Protein AF-A0A4P8NP37-F1 (afdb_monomer)

pLDDT: mean 83.96, std 12.42, range [42.91, 97.94]

Secondary structure (DSSP, 8-state):
--HHHHHHHHH-TTEEEEEEE--EEEEEEEETTEEEEE-TT---EEEEE-S-GGG-SEEEEEEEETTEEEEEEEEEETTEE-TTS-HHHHHHHHHHHHTTS-TTEEEPP-EE-SSHHHHHHHHHHHHHHS-EEEEEEEETTS-TT---EEEESS-EEEEEEEE-TTS-EEEE-TT--B--S-B--TTPPSEEEEEEEETTEEEEEEE-TT-SS---HHHHHHHHH----GGGGTT-SSHHHHHHHHHHHHHHHHHH--TT-EEEEES-TTTTTGGGGTT-SEEEEE---HHHHHHHHHHH---TTEEEE---GGGS-GGG--

Mean predicted aligned error: 12.98 Å

Structure (mmCIF, N/CA/C/O backbone):
data_AF-A0A4P8NP37-F1
#
_entry.id   AF-A0A4P8NP37-F1
#
loop_
_atom_site.group_PDB
_atom_site.id
_atom_site.type_symbol
_atom_site.label_atom_id
_atom_site.label_alt_id
_atom_site.label_comp_id
_atom_site.label_asym_id
_atom_site.label_entity_id
_atom_site.label_seq_id
_atom_site.pdbx_PDB_ins_code
_atom_site.Cartn_x
_atom_site.Cartn_y
_atom_site.Cartn_z
_atom_site.occupancy
_atom_site.B_iso_or_equiv
_atom_site.auth_seq_id
_atom_site.auth_comp_id
_atom_site.auth_asym_id
_atom_site.auth_atom_id
_atom_site.pdbx_PDB_model_num
ATOM 1 N N . MET A 1 1 ? 2.148 -1.233 -9.937 1.00 49.03 1 MET A N 1
ATOM 2 C CA . MET A 1 1 ? 0.761 -0.695 -10.063 1.00 49.03 1 MET A CA 1
ATOM 3 C C . MET A 1 1 ? 0.345 -0.727 -11.539 1.00 49.03 1 MET A C 1
ATOM 5 O O . MET A 1 1 ? 1.183 -0.447 -12.378 1.00 49.03 1 MET A O 1
ATOM 9 N N . THR A 1 2 ? -0.879 -1.137 -11.900 1.00 46.28 2 THR A N 1
ATOM 10 C CA . THR A 1 2 ? -1.293 -1.305 -13.317 1.00 46.28 2 THR A CA 1
ATOM 11 C C . THR A 1 2 ? -1.890 -0.018 -13.909 1.00 46.28 2 THR A C 1
ATOM 13 O O . THR A 1 2 ? -2.482 0.770 -13.178 1.00 46.28 2 THR A O 1
ATOM 16 N N . MET A 1 3 ? -1.810 0.187 -15.233 1.00 42.91 3 MET A N 1
ATOM 17 C CA . MET A 1 3 ? -2.369 1.373 -15.924 1.00 42.91 3 MET A CA 1
ATOM 18 C C . MET A 1 3 ? -3.867 1.608 -15.649 1.00 42.91 3 MET A C 1
ATOM 20 O O . MET A 1 3 ? -4.294 2.749 -15.532 1.00 42.91 3 MET A O 1
ATOM 24 N N . LYS A 1 4 ? -4.655 0.541 -15.451 1.00 44.88 4 LYS A N 1
ATOM 25 C CA . LYS A 1 4 ? -6.076 0.630 -15.057 1.00 44.88 4 LYS A CA 1
ATOM 26 C C . LYS A 1 4 ? -6.269 1.221 -13.648 1.00 44.88 4 LYS A C 1
ATOM 28 O O . LYS A 1 4 ? -7.266 1.875 -13.382 1.00 44.88 4 LYS A O 1
ATOM 33 N N . LYS A 1 5 ? -5.304 1.012 -12.743 1.00 56.47 5 LYS A N 1
ATOM 34 C CA . LYS A 1 5 ? -5.281 1.646 -11.412 1.00 56.47 5 LYS A CA 1
ATOM 35 C C . LYS A 1 5 ? -4.826 3.109 -11.494 1.00 56.47 5 LYS A C 1
ATOM 37 O O . LYS A 1 5 ? -5.253 3.920 -10.686 1.00 56.47 5 LYS A O 1
ATOM 42 N N . LEU A 1 6 ? -3.997 3.451 -12.480 1.00 53.47 6 LEU A N 1
ATOM 43 C CA . LEU A 1 6 ? -3.538 4.821 -12.736 1.00 53.47 6 LEU A CA 1
ATOM 44 C C . LEU A 1 6 ? -4.612 5.692 -13.403 1.00 53.47 6 LEU A C 1
ATOM 46 O O . LEU A 1 6 ? -4.724 6.862 -13.058 1.00 53.47 6 LEU A O 1
ATOM 50 N N . SER A 1 7 ? -5.450 5.128 -14.280 1.00 52.62 7 SER A N 1
ATOM 51 C CA . SER A 1 7 ? -6.603 5.847 -14.843 1.00 52.62 7 SER A CA 1
ATOM 52 C C . SER A 1 7 ? -7.673 6.168 -13.790 1.00 52.62 7 SER A C 1
ATOM 54 O O . SER A 1 7 ? -8.362 7.177 -13.895 1.00 52.62 7 SER A O 1
ATOM 56 N N . MET A 1 8 ? -7.796 5.340 -12.742 1.00 55.22 8 MET A N 1
ATOM 57 C CA . MET A 1 8 ? -8.632 5.666 -11.575 1.00 55.22 8 MET A CA 1
ATOM 58 C C . MET A 1 8 ? -8.056 6.845 -10.777 1.00 55.22 8 MET A C 1
ATOM 60 O O . MET A 1 8 ? -8.812 7.709 -10.336 1.00 55.22 8 MET A O 1
ATOM 64 N N . LEU A 1 9 ? -6.724 6.923 -10.638 1.00 58.38 9 LEU A N 1
ATOM 65 C CA . LEU A 1 9 ? -6.062 8.062 -9.993 1.00 58.38 9 LEU A CA 1
ATOM 66 C C . LEU A 1 9 ? -6.239 9.367 -10.781 1.00 58.38 9 LEU A C 1
ATOM 68 O O . LEU A 1 9 ? -6.392 10.414 -10.163 1.00 58.38 9 LEU A O 1
ATOM 72 N N . SER A 1 10 ? -6.259 9.320 -12.118 1.00 49.44 10 SER A N 1
ATOM 73 C CA . SER A 1 10 ? -6.394 10.528 -12.945 1.00 49.44 10 SER A CA 1
ATOM 74 C C . SER A 1 10 ? -7.779 11.177 -12.889 1.00 49.44 10 SER A C 1
ATOM 76 O O . SER A 1 10 ? -7.885 12.365 -13.173 1.00 49.44 10 SER A O 1
ATOM 78 N N . SER A 1 11 ? -8.837 10.440 -12.522 1.00 52.34 11 SER A N 1
ATOM 79 C CA . SER A 1 11 ? -10.168 11.035 -12.334 1.00 52.34 11 SER A CA 1
ATOM 80 C C . SER A 1 11 ? -10.389 11.629 -10.941 1.00 52.34 11 SER A C 1
ATOM 82 O O . SER A 1 11 ? -11.250 12.493 -10.834 1.00 52.34 11 SER A O 1
ATOM 84 N N . GLY A 1 12 ? -9.648 11.181 -9.910 1.00 56.03 12 GLY A N 1
ATOM 85 C CA . GLY A 1 12 ? -9.558 11.729 -8.537 1.00 56.03 12 GLY A CA 1
ATOM 86 C C . GLY A 1 12 ? -10.841 11.817 -7.687 1.00 56.03 12 GLY A C 1
ATOM 87 O O . GLY A 1 12 ? -10.800 11.568 -6.488 1.00 56.03 12 GLY A O 1
ATOM 88 N N . LYS A 1 13 ? -11.997 12.116 -8.289 1.00 64.94 13 LYS A N 1
ATOM 89 C CA . LYS A 1 13 ? -13.213 12.609 -7.625 1.00 64.94 13 LYS A CA 1
ATOM 90 C C . LYS A 1 13 ? -13.779 11.678 -6.551 1.00 64.94 13 LYS A C 1
ATOM 92 O O . LYS A 1 13 ? -14.301 12.169 -5.555 1.00 64.94 13 LYS A O 1
ATOM 97 N N . ASN A 1 14 ? -13.623 10.364 -6.714 1.00 82.19 14 ASN A N 1
ATOM 98 C CA . ASN A 1 14 ? -14.153 9.371 -5.773 1.00 82.19 14 ASN A CA 1
ATOM 99 C C . ASN A 1 14 ? -13.077 8.676 -4.932 1.00 82.19 14 ASN A C 1
ATOM 101 O O . ASN A 1 14 ? -13.405 7.756 -4.189 1.00 82.19 14 ASN A O 1
ATOM 105 N N . LEU A 1 15 ? -11.809 9.083 -5.029 1.00 89.31 15 LEU A N 1
ATOM 106 C CA . LEU A 1 15 ? -10.737 8.472 -4.249 1.00 89.31 15 LEU A CA 1
ATOM 107 C C . LEU A 1 15 ? -10.372 9.325 -3.036 1.00 89.31 15 LEU A C 1
ATOM 109 O O . LEU A 1 15 ? -10.387 10.554 -3.075 1.00 89.31 15 LEU A O 1
ATOM 113 N N . VAL A 1 16 ? -9.994 8.645 -1.962 1.00 92.31 16 VAL A N 1
ATOM 114 C CA . VAL A 1 16 ? -9.259 9.234 -0.843 1.00 92.31 16 VAL A CA 1
ATOM 115 C C . VAL A 1 16 ? -7.882 8.613 -0.743 1.00 92.31 16 VAL A C 1
ATOM 117 O O . VAL A 1 16 ? -7.659 7.492 -1.204 1.00 92.31 16 VAL A O 1
ATOM 120 N N . VAL A 1 17 ? -6.968 9.344 -0.115 1.00 93.19 17 VAL A N 1
ATOM 121 C CA . VAL A 1 17 ? -5.610 8.898 0.168 1.00 93.19 17 VAL A CA 1
ATOM 122 C C . VAL A 1 17 ? -5.302 9.003 1.658 1.00 93.19 17 VAL A C 1
ATOM 124 O O . VAL A 1 17 ? -5.764 9.916 2.338 1.00 93.19 17 VAL A O 1
ATOM 127 N N . THR A 1 18 ? -4.514 8.061 2.163 1.00 94.06 18 THR A N 1
ATOM 128 C CA . THR A 1 18 ? -3.943 8.078 3.516 1.00 94.06 18 THR A CA 1
ATOM 129 C C . THR A 1 18 ? -2.514 7.525 3.468 1.00 94.06 18 THR A C 1
ATOM 131 O O . THR A 1 18 ? -2.204 6.738 2.558 1.00 94.06 18 THR A O 1
ATOM 134 N N . PRO A 1 19 ? -1.612 7.901 4.393 1.00 93.12 19 PRO A N 1
ATOM 135 C CA . PRO A 1 19 ? -0.284 7.307 4.441 1.00 93.12 19 PRO A CA 1
ATOM 136 C C . PRO A 1 19 ? -0.334 5.796 4.691 1.00 93.12 19 PRO A C 1
ATOM 138 O O . PRO A 1 19 ? -1.075 5.295 5.548 1.00 93.12 19 PRO A O 1
ATOM 141 N N . LYS A 1 20 ? 0.522 5.063 3.971 1.00 90.81 20 LYS A N 1
ATOM 142 C CA . LYS A 1 20 ? 0.886 3.699 4.344 1.00 90.81 20 LYS A CA 1
ATOM 143 C C . LYS A 1 20 ? 1.968 3.787 5.421 1.00 90.81 20 LYS A C 1
ATOM 145 O O . LYS A 1 20 ? 3.154 3.891 5.124 1.00 90.81 20 LYS A O 1
ATOM 150 N N . ILE A 1 21 ? 1.516 3.831 6.664 1.00 87.25 21 ILE A N 1
ATOM 151 C CA . ILE A 1 21 ? 2.370 3.702 7.844 1.00 87.25 21 ILE A CA 1
ATOM 152 C C . ILE A 1 21 ? 2.777 2.224 8.002 1.00 87.25 21 ILE A C 1
ATOM 154 O O . ILE A 1 21 ? 2.179 1.341 7.384 1.00 87.25 21 ILE A O 1
ATOM 158 N N . ASP A 1 22 ? 3.866 1.968 8.720 1.00 80.06 22 ASP A N 1
ATOM 159 C CA . ASP A 1 22 ? 4.425 0.622 8.902 1.00 80.06 22 ASP A CA 1
ATOM 160 C C . ASP A 1 22 ? 3.999 0.055 10.262 1.00 80.06 22 ASP A C 1
ATOM 162 O O . ASP A 1 22 ? 4.797 -0.045 11.192 1.00 80.06 22 ASP A O 1
ATOM 166 N N . GLY A 1 23 ? 2.697 -0.214 10.410 1.00 86.50 23 GLY A N 1
ATOM 167 C CA . GLY A 1 23 ? 2.117 -0.717 11.652 1.00 86.50 23 GLY A CA 1
ATOM 168 C C . GLY A 1 23 ? 1.646 -2.159 11.590 1.00 86.50 23 GLY A C 1
ATOM 169 O O . GLY A 1 23 ? 1.595 -2.801 10.539 1.00 86.50 23 GLY A O 1
ATOM 170 N N . VAL A 1 24 ? 1.262 -2.677 12.757 1.00 88.94 24 VAL A N 1
ATOM 171 C CA . VAL A 1 24 ? 0.666 -4.011 12.868 1.00 88.94 24 VAL A CA 1
ATOM 172 C C . VAL A 1 24 ? -0.848 -3.879 12.795 1.00 88.94 24 VAL A C 1
ATOM 174 O O . VAL A 1 24 ? -1.447 -3.161 13.594 1.00 88.94 24 VAL A O 1
ATOM 177 N N . ILE A 1 25 ? -1.479 -4.603 11.870 1.00 90.50 25 ILE A N 1
ATOM 178 C CA . ILE A 1 25 ? -2.943 -4.643 11.776 1.00 90.50 25 ILE A CA 1
ATOM 179 C C . ILE A 1 25 ? -3.527 -5.282 13.039 1.00 90.50 25 ILE A C 1
ATOM 181 O O . ILE A 1 25 ? -3.115 -6.373 13.456 1.00 90.50 25 ILE A O 1
ATOM 185 N N . LYS A 1 26 ? -4.494 -4.589 13.639 1.00 94.88 26 LYS A N 1
ATOM 186 C CA . LYS A 1 26 ? -5.239 -5.012 14.821 1.00 94.88 26 LYS A CA 1
ATOM 187 C C . LYS A 1 26 ? -6.721 -4.707 14.640 1.00 94.88 26 LYS A C 1
ATOM 189 O O . LYS A 1 26 ? -7.083 -3.643 14.151 1.00 94.88 26 LYS A O 1
ATOM 194 N N . PHE A 1 27 ? -7.575 -5.607 15.104 1.00 96.31 27 PHE A N 1
ATOM 195 C CA . PHE A 1 27 ? -9.003 -5.339 15.234 1.00 96.31 27 PHE A CA 1
ATOM 196 C C . PHE A 1 27 ? -9.314 -4.965 16.673 1.00 96.31 27 PHE A C 1
ATOM 198 O O . PHE A 1 27 ? -8.861 -5.651 17.593 1.00 96.31 27 PHE A O 1
ATOM 205 N N . LEU A 1 28 ? -10.090 -3.899 16.854 1.00 97.50 28 LEU A N 1
ATOM 206 C CA . LEU A 1 28 ? -10.622 -3.517 18.154 1.00 97.50 28 LEU A CA 1
ATOM 207 C C . LEU A 1 28 ? -12.087 -3.931 18.251 1.00 97.50 28 LEU A C 1
ATOM 209 O O . LEU A 1 28 ? -12.882 -3.629 17.363 1.00 97.50 28 LEU A O 1
ATOM 213 N N . PHE A 1 29 ? -12.433 -4.598 19.343 1.00 96.75 29 PHE A N 1
ATOM 214 C CA . PHE A 1 29 ? -13.793 -4.994 19.680 1.00 96.75 29 PHE A CA 1
ATOM 215 C C . PHE A 1 29 ? -14.252 -4.147 20.853 1.00 96.75 29 PHE A C 1
ATOM 217 O O . PHE A 1 29 ? -13.597 -4.144 21.893 1.00 96.75 29 PHE A O 1
ATOM 224 N N . VAL A 1 30 ? -15.372 -3.454 20.690 1.00 96.00 30 VAL A N 1
ATOM 225 C CA . VAL A 1 30 ? -16.068 -2.777 21.782 1.00 96.00 30 VAL A CA 1
ATOM 226 C C . VAL A 1 30 ? -17.285 -3.623 22.127 1.00 96.00 30 VAL A C 1
ATOM 228 O O . VAL A 1 30 ? -18.168 -3.796 21.289 1.00 96.00 30 VAL A O 1
ATOM 231 N N . LEU A 1 31 ? -17.292 -4.195 23.329 1.00 93.12 31 LEU A N 1
ATOM 232 C CA . LEU A 1 31 ? -18.338 -5.079 23.842 1.00 93.12 31 LEU A CA 1
ATOM 233 C C . LEU A 1 31 ? -18.787 -4.541 25.199 1.00 93.12 31 LEU A C 1
ATOM 235 O O . LEU A 1 31 ? -18.038 -4.642 26.166 1.00 93.12 31 LEU A O 1
ATOM 239 N N . ASP A 1 32 ? -19.969 -3.929 25.254 1.00 85.62 32 ASP A N 1
ATOM 240 C CA . ASP A 1 32 ? -20.588 -3.423 26.489 1.00 85.62 32 ASP A CA 1
ATOM 241 C C . ASP A 1 32 ? -19.629 -2.602 27.376 1.00 85.62 32 ASP A C 1
ATOM 243 O O . ASP A 1 32 ? -19.475 -2.842 28.573 1.00 85.62 32 ASP A O 1
ATOM 247 N N . GLY A 1 33 ? -18.928 -1.644 26.764 1.00 88.56 33 GLY A N 1
ATOM 248 C CA . GLY A 1 33 ? -17.967 -0.778 27.456 1.00 88.56 33 GLY A CA 1
ATOM 249 C C . GLY A 1 33 ? -16.586 -1.405 27.695 1.00 88.56 33 GLY A C 1
ATOM 250 O O . GLY A 1 33 ? -15.730 -0.794 28.329 1.00 88.56 33 GLY A O 1
ATOM 251 N N . ILE A 1 34 ? -16.315 -2.605 27.182 1.00 94.75 34 ILE A N 1
ATOM 252 C CA . ILE A 1 34 ? -14.992 -3.238 27.226 1.00 94.75 34 ILE A CA 1
ATOM 253 C C . ILE A 1 34 ? -14.347 -3.157 25.846 1.00 94.75 34 ILE A C 1
ATOM 255 O O . ILE A 1 34 ? -14.941 -3.577 24.854 1.00 94.75 34 ILE A O 1
ATOM 259 N N . VAL A 1 35 ? -13.109 -2.661 25.786 1.00 96.75 35 VAL A N 1
ATOM 260 C CA . VAL A 1 35 ? -12.315 -2.605 24.555 1.00 96.75 35 VAL A CA 1
ATOM 261 C C . VAL A 1 35 ? -11.280 -3.726 24.559 1.00 96.75 35 VAL A C 1
ATOM 263 O O . VAL A 1 35 ? -10.411 -3.798 25.434 1.00 96.75 35 VAL A O 1
ATOM 266 N N . LEU A 1 36 ? -11.350 -4.593 23.553 1.00 96.81 36 LEU A N 1
ATOM 267 C CA . LEU A 1 36 ? -10.423 -5.698 23.321 1.00 96.81 36 LEU A CA 1
ATOM 268 C C . LEU A 1 36 ? -9.681 -5.492 21.998 1.00 96.81 36 LEU A C 1
ATOM 270 O O . LEU A 1 36 ? -10.212 -4.891 21.073 1.00 96.81 36 LEU A O 1
ATOM 274 N N . SER A 1 37 ? -8.470 -6.028 21.890 1.00 96.12 37 SER A N 1
ATOM 275 C CA . SER A 1 37 ? -7.641 -5.990 20.683 1.00 96.12 37 SER A CA 1
ATOM 276 C C . SER A 1 37 ? -7.229 -7.395 20.279 1.00 96.12 37 SER A C 1
ATOM 278 O O . SER A 1 37 ? -6.849 -8.203 21.128 1.00 96.12 37 SER A O 1
ATOM 280 N N . THR A 1 38 ? -7.256 -7.684 18.983 1.00 94.06 38 THR A N 1
ATOM 281 C CA . THR A 1 38 ? -6.727 -8.932 18.424 1.00 94.06 38 THR A CA 1
ATOM 282 C C . THR A 1 38 ? -6.005 -8.689 17.102 1.00 94.06 38 THR A C 1
ATOM 284 O O . THR A 1 38 ? -6.118 -7.623 16.502 1.00 94.06 38 THR A O 1
ATOM 287 N N . GLY A 1 39 ? -5.210 -9.658 16.653 1.00 87.75 39 GLY A N 1
ATOM 288 C CA . GLY A 1 39 ? -4.491 -9.603 15.379 1.00 87.75 39 GLY A CA 1
ATOM 289 C C . GLY A 1 39 ? -4.404 -10.976 14.719 1.00 87.75 39 GLY A C 1
ATOM 290 O O . GLY A 1 39 ? -5.211 -11.857 14.995 1.00 87.75 39 GLY A O 1
ATOM 291 N N . LEU A 1 40 ? -3.397 -11.174 13.866 1.00 75.38 40 LEU A N 1
ATOM 292 C CA . LEU A 1 40 ? -3.229 -12.410 13.085 1.00 75.38 40 LEU A CA 1
ATOM 293 C C . LEU A 1 40 ? -3.060 -13.678 13.936 1.00 75.38 40 LEU A C 1
ATOM 295 O O . LEU A 1 40 ? -3.547 -14.736 13.551 1.00 75.38 40 LEU A O 1
ATOM 299 N N . THR A 1 41 ? -2.421 -13.569 15.101 1.00 76.31 41 THR A N 1
ATOM 300 C CA . THR A 1 41 ? -2.226 -14.682 16.046 1.00 76.31 41 THR A CA 1
ATOM 301 C C . THR A 1 41 ? -3.505 -15.078 16.789 1.00 76.31 41 THR A C 1
ATOM 303 O O . THR A 1 41 ? -3.508 -16.076 17.496 1.00 76.31 41 THR A O 1
ATOM 306 N N . LYS A 1 42 ? -4.605 -14.326 16.613 1.00 78.00 42 LYS A N 1
ATOM 307 C CA . LYS A 1 42 ? -5.895 -14.489 17.308 1.00 78.00 42 LYS A CA 1
ATOM 308 C C . LYS A 1 42 ? -5.834 -14.343 18.832 1.00 78.00 42 LYS A C 1
ATOM 310 O O . LYS A 1 42 ? -6.835 -14.577 19.504 1.00 78.00 42 LYS A O 1
ATOM 315 N N . ASP A 1 43 ? -4.713 -13.878 19.377 1.00 86.75 43 ASP A N 1
ATOM 316 C CA . ASP A 1 43 ? -4.620 -13.521 20.791 1.00 86.75 43 ASP A CA 1
ATOM 317 C C . ASP A 1 43 ? -5.579 -12.364 21.077 1.00 86.75 43 ASP A C 1
ATOM 319 O O . ASP A 1 43 ? -5.581 -11.359 20.357 1.00 86.75 43 ASP A O 1
ATOM 323 N N . ILE A 1 44 ? -6.383 -12.491 22.128 1.00 91.81 44 ILE A N 1
ATOM 324 C CA . ILE A 1 44 ? -7.281 -11.430 22.583 1.00 91.81 44 ILE A CA 1
ATOM 325 C C . ILE A 1 44 ? -6.620 -10.735 23.767 1.00 91.81 44 ILE A C 1
ATOM 327 O O . ILE A 1 44 ? -6.281 -11.366 24.767 1.00 91.81 44 ILE A O 1
ATOM 331 N N . LYS A 1 45 ? -6.434 -9.420 23.657 1.00 93.75 45 LYS A N 1
ATOM 332 C CA . LYS A 1 45 ? -5.877 -8.578 24.716 1.00 93.75 45 LYS A CA 1
ATOM 333 C C . LYS A 1 45 ? -6.927 -7.592 25.194 1.00 93.75 45 LYS A C 1
ATOM 335 O O . LYS A 1 45 ? -7.489 -6.855 24.390 1.00 93.75 45 LYS A O 1
ATOM 340 N N . HIS A 1 46 ? -7.155 -7.547 26.501 1.00 95.88 46 HIS A N 1
ATOM 341 C CA . HIS A 1 46 ? -7.929 -6.475 27.113 1.00 95.88 46 HIS A CA 1
ATOM 342 C C . HIS A 1 46 ? -7.139 -5.165 27.047 1.00 95.88 46 HIS A C 1
ATOM 344 O O . HIS A 1 46 ? -5.977 -5.129 27.452 1.00 95.88 46 HIS A O 1
ATOM 350 N N . ILE A 1 47 ? -7.765 -4.105 26.534 1.00 96.38 47 ILE A N 1
ATOM 351 C CA . ILE A 1 47 ? -7.139 -2.790 26.374 1.00 96.38 47 ILE A CA 1
ATOM 352 C C . ILE A 1 47 ? -7.582 -1.854 27.490 1.00 96.38 47 ILE A C 1
ATOM 354 O O . ILE A 1 47 ? -6.747 -1.373 28.252 1.00 96.38 47 ILE A O 1
ATOM 358 N N . CYS A 1 48 ? -8.886 -1.621 27.620 1.00 94.81 48 CYS A N 1
ATOM 359 C CA . CYS A 1 48 ? -9.448 -0.735 28.634 1.00 94.81 48 CYS A CA 1
ATOM 360 C C . CYS A 1 48 ? -10.952 -0.976 28.813 1.00 94.81 48 CYS A C 1
ATOM 362 O O . CYS A 1 48 ? -11.585 -1.668 28.014 1.00 94.81 48 CYS A O 1
ATOM 364 N N . LYS A 1 49 ? -11.517 -0.346 29.845 1.00 93.94 49 LYS A N 1
ATOM 365 C CA . LYS A 1 49 ? -12.958 -0.119 29.973 1.00 93.94 49 LYS A CA 1
ATOM 366 C C . LYS A 1 49 ? -13.272 1.333 29.627 1.00 93.94 49 LYS A C 1
ATOM 368 O O . LYS A 1 49 ? -12.427 2.201 29.837 1.00 93.94 49 LYS A O 1
ATOM 373 N N . ILE A 1 50 ? -14.461 1.566 29.098 1.00 92.38 50 ILE A N 1
ATOM 374 C CA . ILE A 1 50 ? -15.020 2.881 28.803 1.00 92.38 50 ILE A CA 1
ATOM 375 C C . ILE A 1 50 ? -16.382 2.985 29.486 1.00 92.38 50 ILE A C 1
ATOM 377 O O . ILE A 1 50 ? -17.104 1.993 29.586 1.00 92.38 50 ILE A O 1
ATOM 381 N N . ASP A 1 51 ? -16.733 4.184 29.937 1.00 85.38 51 ASP A N 1
ATOM 382 C CA . ASP A 1 51 ? -18.021 4.426 30.599 1.00 85.38 51 ASP A CA 1
ATOM 383 C C . ASP A 1 51 ? -19.180 4.527 29.591 1.00 85.38 51 ASP A C 1
ATOM 385 O O . ASP A 1 51 ? -20.351 4.379 29.944 1.00 85.38 51 ASP A O 1
ATOM 389 N N . GLU A 1 52 ? -18.861 4.746 28.312 1.00 78.88 52 GLU A N 1
ATOM 390 C CA . GLU A 1 52 ? -19.845 4.903 27.249 1.00 78.88 52 GLU A CA 1
ATOM 391 C C . GLU A 1 52 ? -20.398 3.550 26.784 1.00 78.88 52 GLU A C 1
ATOM 393 O O . GLU A 1 52 ? -19.785 2.816 26.004 1.00 78.88 52 GLU A O 1
ATOM 398 N N . THR A 1 53 ? -21.608 3.239 27.237 1.00 71.44 53 THR A N 1
ATOM 399 C CA . THR A 1 53 ? -22.312 2.001 26.877 1.00 71.44 53 THR A CA 1
ATOM 400 C C . THR A 1 53 ? -23.090 2.118 25.563 1.00 71.44 53 THR A C 1
ATOM 402 O O . THR A 1 53 ? -23.388 1.096 24.942 1.00 71.44 53 THR A O 1
ATOM 405 N N . ASN A 1 54 ? -23.350 3.332 25.053 1.00 81.12 54 ASN A N 1
ATOM 406 C CA . ASN A 1 54 ? -24.150 3.517 23.833 1.00 81.12 54 ASN A CA 1
ATOM 407 C C . ASN A 1 54 ? -23.418 3.167 22.528 1.00 81.12 54 ASN A C 1
ATOM 409 O O . ASN A 1 54 ? -24.044 3.169 21.461 1.00 81.12 54 ASN A O 1
ATOM 413 N N . ILE A 1 55 ? -22.116 2.858 22.578 1.00 87.12 55 ILE A N 1
ATOM 414 C CA . ILE A 1 55 ? -21.368 2.380 21.403 1.00 87.12 55 ILE A CA 1
ATOM 415 C C . ILE A 1 55 ? -21.907 1.016 20.938 1.00 87.12 55 ILE A C 1
ATOM 417 O O . ILE A 1 55 ? -21.925 0.737 19.734 1.00 87.12 55 ILE A O 1
ATOM 421 N N . GLY A 1 56 ? -22.388 0.190 21.876 1.00 88.12 56 GLY A N 1
ATOM 422 C CA . GLY A 1 56 ? -22.833 -1.179 21.618 1.00 88.12 56 GLY A CA 1
ATOM 423 C C . GLY A 1 56 ? -21.731 -2.066 21.028 1.00 88.12 56 GLY A C 1
ATOM 424 O O . GLY A 1 56 ? -20.555 -1.699 20.995 1.00 88.12 56 GLY A O 1
ATOM 425 N N . ILE A 1 57 ? -22.123 -3.236 20.519 1.00 94.94 57 ILE A N 1
ATOM 426 C CA . ILE A 1 57 ? -21.203 -4.191 19.886 1.00 94.94 57 ILE A CA 1
ATOM 427 C C . ILE A 1 57 ? -20.621 -3.573 18.609 1.00 94.94 57 ILE A C 1
ATOM 429 O O . ILE A 1 57 ? -21.333 -3.397 17.620 1.00 94.94 57 ILE A O 1
ATOM 433 N N . THR A 1 58 ? -19.330 -3.246 18.618 1.00 97.19 58 THR A N 1
ATOM 434 C CA . THR A 1 58 ? -18.654 -2.564 17.504 1.00 97.19 58 THR A CA 1
ATOM 435 C C . THR A 1 58 ? -17.304 -3.214 17.194 1.00 97.19 58 THR A C 1
ATOM 437 O O . THR A 1 58 ? -16.560 -3.572 18.105 1.00 97.19 58 THR A O 1
ATOM 440 N N . ILE A 1 59 ? -16.976 -3.354 15.905 1.00 97.56 59 ILE A N 1
ATOM 441 C CA . ILE A 1 59 ? -15.686 -3.875 15.427 1.00 97.56 59 ILE A CA 1
ATOM 442 C C . ILE A 1 59 ? -15.015 -2.826 14.546 1.00 97.56 59 ILE A C 1
ATOM 444 O O . ILE A 1 59 ? -15.560 -2.428 13.512 1.00 97.56 59 ILE A O 1
ATOM 448 N N . LEU A 1 60 ? -13.811 -2.420 14.941 1.00 97.88 60 LEU A N 1
ATOM 449 C CA . LEU A 1 60 ? -12.985 -1.435 14.252 1.00 97.88 60 LEU A CA 1
ATOM 450 C C . LEU A 1 60 ? -11.752 -2.109 13.647 1.00 97.88 60 LEU A C 1
ATOM 452 O O . LEU A 1 60 ? -11.092 -2.919 14.300 1.00 97.88 60 LEU A O 1
ATOM 456 N N . ASP A 1 61 ? -11.421 -1.734 12.416 1.00 96.38 61 ASP A N 1
ATOM 457 C CA . ASP A 1 61 ? -10.164 -2.098 11.763 1.00 96.38 61 ASP A CA 1
ATOM 458 C C . ASP A 1 61 ? -9.127 -1.016 12.065 1.00 96.38 61 ASP A C 1
ATOM 460 O O . ASP A 1 61 ? -9.402 0.174 11.887 1.00 96.38 61 ASP A O 1
ATOM 464 N N . SER A 1 62 ? -7.950 -1.395 12.555 1.00 95.88 62 SER A N 1
ATOM 465 C CA . SER A 1 62 ? -6.941 -0.449 13.017 1.00 95.88 62 SER A CA 1
ATOM 466 C C . SER A 1 62 ? -5.515 -0.885 12.707 1.00 95.88 62 SER A C 1
ATOM 468 O O . SER A 1 62 ? -5.195 -2.058 12.513 1.00 95.88 62 SER A O 1
ATOM 470 N N . GLU A 1 63 ? -4.630 0.100 12.703 1.00 93.38 63 GLU A N 1
ATOM 471 C CA . GLU A 1 63 ? -3.191 -0.074 12.597 1.00 93.38 63 GLU A CA 1
ATOM 472 C C . GLU A 1 63 ? -2.545 0.387 13.903 1.00 93.38 63 GLU A C 1
ATOM 474 O O . GLU A 1 63 ? -2.724 1.532 14.315 1.00 93.38 63 GLU A O 1
ATOM 479 N N . TYR A 1 64 ? -1.828 -0.509 14.579 1.00 92.88 64 TYR A N 1
ATOM 480 C CA . TYR A 1 64 ? -1.201 -0.231 15.869 1.00 92.88 64 TYR A CA 1
ATOM 481 C C . TYR A 1 64 ? 0.274 0.137 15.699 1.00 92.88 64 TYR A C 1
ATOM 483 O O . TYR A 1 64 ? 1.058 -0.668 15.182 1.00 92.88 64 TYR A O 1
ATOM 491 N N . ILE A 1 65 ? 0.639 1.344 16.141 1.00 90.88 65 ILE A N 1
ATOM 492 C CA . ILE A 1 65 ? 1.989 1.925 16.055 1.00 90.88 65 ILE A CA 1
ATOM 493 C C . ILE A 1 65 ? 2.248 2.740 17.316 1.00 90.88 65 ILE A C 1
ATOM 495 O O . ILE A 1 65 ? 1.396 3.524 17.717 1.00 90.88 65 ILE A O 1
ATOM 499 N N . ASP A 1 66 ? 3.413 2.561 17.940 1.00 89.44 66 ASP A N 1
ATOM 500 C CA . ASP A 1 66 ? 3.873 3.384 19.069 1.00 89.44 66 ASP A CA 1
ATOM 501 C C . ASP A 1 66 ? 2.828 3.573 20.184 1.00 89.44 66 ASP A C 1
ATOM 503 O O . ASP A 1 66 ? 2.679 4.649 20.755 1.00 89.44 66 ASP A O 1
ATOM 507 N N . LYS A 1 67 ? 2.112 2.488 20.521 1.00 93.25 67 LYS A N 1
ATOM 508 C CA . LYS A 1 67 ? 1.034 2.445 21.534 1.00 93.25 67 LYS A CA 1
ATOM 509 C C . LYS A 1 67 ? -0.265 3.159 21.157 1.00 93.25 67 LYS A C 1
ATOM 511 O O . LYS A 1 67 ? -1.168 3.238 21.984 1.00 93.25 67 LYS A O 1
ATOM 516 N N . ILE A 1 68 ? -0.391 3.592 19.910 1.00 94.88 68 ILE A N 1
ATOM 517 C CA . ILE A 1 68 ? -1.572 4.254 19.367 1.00 94.88 68 ILE A CA 1
ATOM 518 C C . ILE A 1 68 ? -2.259 3.322 18.365 1.00 94.88 68 ILE A C 1
ATOM 520 O O . ILE A 1 68 ? -1.614 2.707 17.514 1.00 94.88 68 ILE A O 1
ATOM 524 N N . TYR A 1 69 ? -3.582 3.224 18.459 1.00 96.94 69 TYR A N 1
ATOM 525 C CA . TYR A 1 69 ? -4.430 2.553 17.480 1.00 96.94 69 TYR A CA 1
ATOM 526 C C . TYR A 1 69 ? -4.975 3.577 16.488 1.00 96.94 69 TYR A C 1
ATOM 528 O O . TYR A 1 69 ? -5.859 4.365 16.814 1.00 96.94 69 TYR A O 1
ATOM 536 N N . TYR A 1 70 ? -4.476 3.541 15.256 1.00 95.94 70 TYR A N 1
ATOM 537 C CA . TYR A 1 70 ? -4.996 4.339 14.152 1.00 95.94 70 TYR A CA 1
ATOM 538 C C . TYR A 1 70 ? -6.144 3.588 13.482 1.00 95.94 70 TYR A C 1
ATOM 540 O O . TYR A 1 70 ? -5.924 2.668 12.695 1.00 95.94 70 TYR A O 1
ATOM 548 N N . VAL A 1 71 ? -7.381 3.969 13.785 1.00 97.56 71 VAL A N 1
ATOM 549 C CA . VAL A 1 71 ? -8.582 3.307 13.274 1.00 97.56 71 VAL A CA 1
ATOM 550 C C . VAL A 1 71 ? -8.779 3.629 11.794 1.00 97.56 71 VAL A C 1
ATOM 552 O O . VAL A 1 71 ? -9.069 4.764 11.410 1.00 97.56 71 VAL A O 1
ATOM 555 N N . ILE A 1 72 ? -8.621 2.616 10.952 1.00 95.88 72 ILE A N 1
ATOM 556 C CA . ILE A 1 72 ? -8.684 2.681 9.493 1.00 95.88 72 ILE A CA 1
ATOM 557 C C . ILE A 1 72 ? -10.141 2.722 9.025 1.00 95.88 72 ILE A C 1
ATOM 559 O O . ILE A 1 72 ? -10.477 3.579 8.207 1.00 95.88 72 ILE A O 1
ATOM 563 N N . ASP A 1 73 ? -10.984 1.827 9.543 1.00 96.81 73 ASP A N 1
ATOM 564 C CA . ASP A 1 73 ? -12.371 1.610 9.105 1.00 96.81 73 ASP A CA 1
ATOM 565 C C . ASP A 1 73 ? -13.212 0.997 10.250 1.00 96.81 73 ASP A C 1
ATOM 567 O O . ASP A 1 73 ? -12.692 0.676 11.321 1.00 96.81 73 ASP A O 1
ATOM 571 N N . ILE A 1 74 ? -14.514 0.835 10.028 1.00 97.94 74 ILE A N 1
ATOM 572 C CA . ILE A 1 74 ? -15.468 0.194 10.941 1.00 97.94 74 ILE A CA 1
ATOM 573 C C . ILE A 1 74 ? -16.268 -0.871 10.182 1.00 97.94 74 ILE A C 1
ATOM 575 O O . ILE A 1 74 ? -16.737 -0.639 9.071 1.00 97.94 74 ILE A O 1
ATOM 579 N N . ILE A 1 75 ? -16.400 -2.059 10.774 1.00 97.19 75 ILE A N 1
ATOM 580 C CA . ILE A 1 75 ? -16.971 -3.245 10.112 1.00 97.19 75 ILE A CA 1
ATOM 581 C C . ILE A 1 75 ? -18.358 -3.567 10.671 1.00 97.19 75 ILE A C 1
ATOM 583 O O . ILE A 1 75 ? -19.285 -3.873 9.919 1.00 97.19 75 ILE A O 1
ATOM 587 N N . VAL A 1 76 ? -18.494 -3.489 11.994 1.00 97.62 76 VAL A N 1
ATOM 588 C CA . VAL A 1 76 ? -19.734 -3.751 12.733 1.00 97.62 76 VAL A CA 1
ATOM 589 C C . VAL A 1 76 ? -19.993 -2.569 13.647 1.00 97.62 76 VAL A C 1
ATOM 591 O O . VAL A 1 76 ? -19.055 -2.091 14.283 1.00 97.62 76 VAL A O 1
ATOM 594 N N . HIS A 1 77 ? -21.241 -2.118 13.736 1.00 97.19 77 HIS A N 1
ATOM 595 C CA . HIS A 1 77 ? -21.656 -1.086 14.680 1.00 97.19 77 HIS A CA 1
ATOM 596 C C . HIS A 1 77 ? -23.012 -1.443 15.287 1.00 97.19 77 HIS A C 1
ATOM 598 O O . HIS A 1 77 ? -23.933 -1.804 14.561 1.00 97.19 77 HIS A O 1
ATOM 604 N N . LYS A 1 78 ? -23.130 -1.355 16.617 1.00 95.12 78 LYS A N 1
ATOM 605 C CA . LYS A 1 78 ? -24.338 -1.731 17.376 1.00 95.12 78 LYS A CA 1
ATOM 606 C C . LYS A 1 78 ? -24.882 -3.125 17.027 1.00 95.12 78 LYS A C 1
ATOM 608 O O . LYS A 1 78 ? -26.086 -3.342 16.990 1.00 95.12 78 LYS A O 1
ATOM 613 N N . GLY A 1 79 ? -23.981 -4.075 16.783 1.00 95.38 79 GLY A N 1
ATOM 614 C CA . GLY A 1 79 ? -24.315 -5.458 16.437 1.00 95.38 79 GLY A CA 1
ATOM 615 C C . GLY A 1 79 ? -24.681 -5.688 14.969 1.00 95.38 79 GLY A C 1
ATOM 616 O O . GLY A 1 79 ? -24.813 -6.841 14.567 1.00 95.38 79 GLY A O 1
ATOM 617 N N . GLU A 1 80 ? -24.783 -4.640 14.149 1.00 96.81 80 GLU A N 1
ATOM 618 C CA . GLU A 1 80 ? -25.094 -4.762 12.725 1.00 96.81 80 GLU A CA 1
ATOM 619 C C . GLU A 1 80 ? -23.830 -4.718 11.865 1.00 96.81 80 GLU A C 1
ATOM 621 O O . GLU A 1 80 ? -22.926 -3.902 12.076 1.00 96.81 80 GLU A O 1
ATOM 626 N N . TYR A 1 81 ? -23.767 -5.595 10.860 1.00 97.38 81 TYR A N 1
ATOM 627 C CA . TYR A 1 81 ? -22.727 -5.539 9.839 1.00 97.38 81 TYR A CA 1
ATOM 628 C C . TYR A 1 81 ? -22.969 -4.343 8.915 1.00 97.38 81 TYR A C 1
ATOM 630 O O . TYR A 1 81 ? -23.972 -4.290 8.208 1.00 97.38 81 TYR A O 1
ATOM 638 N N . ILE A 1 82 ? -22.020 -3.407 8.890 1.00 97.62 82 ILE A N 1
ATOM 639 C CA . ILE A 1 82 ? -22.091 -2.186 8.071 1.00 97.62 82 ILE A CA 1
ATOM 640 C C . ILE A 1 82 ? -21.031 -2.151 6.967 1.00 97.62 82 ILE A C 1
ATOM 642 O O . ILE A 1 82 ? -20.879 -1.144 6.275 1.00 97.62 82 ILE A O 1
ATOM 646 N N . GLY A 1 83 ? -20.294 -3.248 6.774 1.00 93.44 83 GLY A N 1
ATOM 647 C CA . GLY A 1 83 ? -19.221 -3.331 5.786 1.00 93.44 83 GLY A CA 1
ATOM 648 C C . GLY A 1 83 ? -19.684 -3.128 4.339 1.00 93.44 83 GLY A C 1
ATOM 649 O O . GLY A 1 83 ? -18.884 -2.680 3.523 1.00 93.44 83 GLY A O 1
ATOM 650 N N . ASP A 1 84 ? -20.956 -3.364 4.019 1.00 95.44 84 ASP A N 1
ATOM 651 C CA . ASP A 1 84 ? -21.502 -3.132 2.672 1.00 95.44 84 ASP A CA 1
ATOM 652 C C . ASP A 1 84 ? -21.854 -1.662 2.386 1.00 95.44 84 ASP A C 1
ATOM 654 O O . ASP A 1 84 ? -22.049 -1.292 1.228 1.00 95.44 84 ASP A O 1
ATOM 658 N N . MET A 1 85 ? -21.908 -0.802 3.410 1.00 96.81 85 MET A N 1
ATOM 659 C CA . MET A 1 85 ? -22.170 0.631 3.230 1.00 96.81 85 MET A CA 1
ATOM 660 C C . MET A 1 85 ? -21.033 1.317 2.466 1.00 96.81 85 MET A C 1
ATOM 662 O O . MET A 1 85 ? -19.916 0.817 2.430 1.00 96.81 85 MET A O 1
ATOM 666 N N . ASP A 1 86 ? -21.272 2.509 1.919 1.00 95.44 86 ASP A N 1
ATOM 667 C CA . ASP A 1 86 ? -20.210 3.339 1.336 1.00 95.44 86 ASP A CA 1
ATOM 668 C C . ASP A 1 86 ? -19.131 3.680 2.374 1.00 95.44 86 ASP A C 1
ATOM 670 O O . ASP A 1 86 ? -19.443 3.988 3.528 1.00 95.44 86 ASP A O 1
ATOM 674 N N . PHE A 1 87 ? -17.863 3.685 1.956 1.00 95.00 87 PHE A N 1
ATOM 675 C CA . PHE A 1 87 ? -16.730 4.042 2.813 1.00 95.00 87 PHE A CA 1
ATOM 676 C C . PHE A 1 87 ? -16.942 5.388 3.514 1.00 95.00 87 PHE A C 1
ATOM 678 O O . PHE A 1 87 ? -16.716 5.490 4.713 1.00 95.00 87 PHE A O 1
ATOM 685 N N . GLU A 1 88 ? -17.456 6.403 2.819 1.00 94.06 88 GLU A N 1
ATOM 686 C CA . GLU A 1 88 ? -17.712 7.719 3.419 1.00 94.06 88 GLU A CA 1
ATOM 687 C C . GLU A 1 88 ? -18.699 7.663 4.601 1.00 94.06 88 GLU A C 1
ATOM 689 O O . GLU A 1 88 ? -18.462 8.285 5.641 1.00 94.06 88 GLU A O 1
ATOM 694 N N . LYS A 1 89 ? -19.756 6.846 4.493 1.00 96.81 89 LYS A N 1
ATOM 695 C CA . LYS A 1 89 ? -20.720 6.633 5.584 1.00 96.81 89 LYS A CA 1
ATOM 696 C C . LYS A 1 89 ? -20.070 5.900 6.752 1.00 96.81 89 LYS A C 1
ATOM 698 O O . LYS A 1 89 ? -20.230 6.321 7.897 1.00 96.81 89 LYS A O 1
ATOM 703 N N . ARG A 1 90 ? -19.286 4.853 6.471 1.00 97.44 90 ARG A N 1
ATOM 704 C CA . ARG A 1 90 ? -18.549 4.113 7.508 1.00 97.44 90 ARG A CA 1
ATOM 705 C C . ARG A 1 90 ? -17.559 5.011 8.242 1.00 97.44 90 ARG A C 1
ATOM 707 O O . ARG A 1 90 ? -17.525 4.989 9.464 1.00 97.44 90 ARG A O 1
ATOM 714 N N . ILE A 1 91 ? -16.819 5.867 7.537 1.00 96.56 91 ILE A N 1
ATOM 715 C CA . ILE A 1 91 ? -15.884 6.817 8.156 1.00 96.56 91 ILE A CA 1
ATOM 716 C C . ILE A 1 91 ? -16.597 7.831 9.056 1.00 96.56 91 ILE A C 1
ATOM 718 O O . ILE A 1 91 ? -16.075 8.153 10.124 1.00 96.56 91 ILE A O 1
ATOM 722 N N . SER A 1 92 ? -17.790 8.301 8.679 1.00 96.81 92 SER A N 1
ATOM 723 C CA . SER A 1 92 ? -18.596 9.166 9.549 1.00 96.81 92 SER A CA 1
ATOM 724 C C . SER A 1 92 ? -18.986 8.456 10.852 1.00 96.81 92 SER A C 1
ATOM 726 O O . SER A 1 92 ? -18.755 9.000 11.931 1.00 96.81 92 SER A O 1
ATOM 728 N N . ILE A 1 93 ? -19.474 7.212 10.769 1.00 97.69 93 ILE A N 1
ATOM 729 C CA . ILE A 1 93 ? -19.813 6.396 11.949 1.00 97.69 93 ILE A CA 1
ATOM 730 C C . ILE A 1 93 ? -18.562 6.126 12.794 1.00 97.69 93 ILE A C 1
ATOM 732 O O . ILE A 1 93 ? -18.573 6.343 14.003 1.00 97.69 93 ILE A O 1
ATOM 736 N N . ARG A 1 94 ? -17.463 5.709 12.156 1.00 97.44 94 ARG A N 1
ATOM 737 C CA . ARG A 1 94 ? -16.166 5.474 12.798 1.00 97.44 94 ARG A CA 1
ATOM 738 C C . ARG A 1 94 ? -15.727 6.691 13.600 1.00 97.44 94 ARG A C 1
ATOM 740 O O . ARG A 1 94 ? -15.334 6.522 14.744 1.00 97.44 94 ARG A O 1
ATOM 747 N N . ASN A 1 95 ? -15.797 7.892 13.024 1.00 97.06 95 ASN A N 1
ATOM 748 C CA . ASN A 1 95 ? -15.374 9.116 13.705 1.00 97.06 95 ASN A CA 1
ATOM 749 C C . ASN A 1 95 ? -16.183 9.356 14.986 1.00 97.06 95 ASN A C 1
ATOM 751 O O . ASN A 1 95 ? -15.582 9.616 16.025 1.00 97.06 95 ASN A O 1
ATOM 755 N N . ASN A 1 96 ? -17.509 9.188 14.920 1.00 95.50 96 ASN A N 1
ATOM 756 C CA . ASN A 1 96 ? -18.399 9.315 16.079 1.00 95.50 96 ASN A CA 1
ATOM 757 C C . ASN A 1 96 ? -18.098 8.265 17.158 1.00 95.50 96 ASN A C 1
ATOM 759 O O . ASN A 1 96 ? -18.147 8.564 18.345 1.00 95.50 96 ASN A O 1
ATOM 763 N N . VAL A 1 97 ? -17.767 7.033 16.760 1.00 95.62 97 VAL A N 1
ATOM 764 C CA . VAL A 1 97 ? -17.346 5.993 17.708 1.00 95.62 97 VAL A CA 1
ATOM 765 C C . VAL A 1 97 ? -16.005 6.360 18.337 1.00 95.62 97 VAL A C 1
ATOM 767 O O . VAL A 1 97 ? -15.879 6.345 19.554 1.00 95.62 97 VAL A O 1
ATOM 770 N N . THR A 1 98 ? -15.002 6.724 17.535 1.00 95.88 98 THR A N 1
ATOM 771 C CA . THR A 1 98 ? -13.657 7.030 18.043 1.00 95.88 98 THR A CA 1
ATOM 772 C C . THR A 1 98 ? -13.618 8.257 18.946 1.00 95.88 98 THR A C 1
ATOM 774 O O . THR A 1 98 ? -12.788 8.292 19.840 1.00 95.88 98 THR A O 1
AT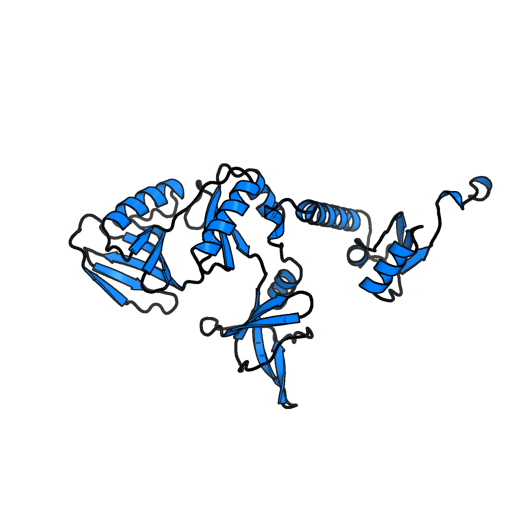OM 777 N N . SER A 1 99 ? -14.524 9.229 18.781 1.00 94.81 99 SER A N 1
ATOM 778 C CA . SER A 1 99 ? -14.623 10.374 19.701 1.00 94.81 99 SER A CA 1
ATOM 779 C C . SER A 1 99 ? -15.107 10.004 21.105 1.00 94.81 99 SER A C 1
ATOM 781 O O . SER A 1 99 ? -15.011 10.823 22.011 1.00 94.81 99 SER A O 1
ATOM 783 N N . LEU A 1 100 ? -15.651 8.797 21.278 1.00 94.19 100 LEU A N 1
ATOM 784 C CA . LEU A 1 100 ? -16.105 8.252 22.560 1.00 94.19 100 LEU A CA 1
ATOM 785 C C . LEU A 1 100 ? -15.084 7.268 23.160 1.00 94.19 100 LEU A C 1
ATOM 787 O O . LEU A 1 100 ? -15.324 6.690 24.218 1.00 94.19 100 LEU A O 1
ATOM 791 N N . LEU A 1 101 ? -13.964 7.034 22.469 1.00 95.06 101 LEU A N 1
ATOM 792 C CA . LEU A 1 101 ? -12.899 6.133 22.896 1.00 95.06 101 LEU A CA 1
ATOM 793 C C . LEU A 1 101 ? -11.713 6.925 23.469 1.00 95.06 101 LEU A C 1
ATOM 795 O O . LEU A 1 101 ? -11.587 8.118 23.200 1.00 95.06 101 LEU A O 1
ATOM 799 N N . PRO A 1 102 ? -10.827 6.278 24.250 1.00 95.50 102 PRO A N 1
ATOM 800 C CA . PRO A 1 102 ? -9.635 6.928 24.782 1.00 95.50 102 PRO A CA 1
ATOM 801 C C . PRO A 1 102 ? -8.737 7.532 23.699 1.00 95.50 102 PRO A C 1
ATOM 803 O O . PRO A 1 102 ? -8.605 6.972 22.613 1.00 95.50 102 PRO A O 1
ATOM 806 N N . ASP A 1 103 ? -8.003 8.587 24.055 1.00 96.00 103 ASP A N 1
ATOM 807 C CA . ASP A 1 103 ? -7.177 9.389 23.135 1.00 96.00 103 ASP A CA 1
ATOM 808 C C . ASP A 1 103 ? -6.056 8.623 22.410 1.00 96.00 103 ASP A C 1
ATOM 810 O O . ASP A 1 103 ? -5.479 9.124 21.449 1.00 96.00 103 ASP A O 1
ATOM 814 N N . PHE A 1 104 ? -5.721 7.406 22.847 1.00 96.06 104 PHE A N 1
ATOM 815 C CA . PHE A 1 104 ? -4.773 6.537 22.145 1.00 96.06 104 PHE A CA 1
ATOM 816 C C . PHE A 1 104 ? -5.440 5.670 21.057 1.00 96.06 104 PHE A C 1
ATOM 818 O O . PHE A 1 104 ? -4.755 4.892 20.393 1.00 96.06 104 PHE A O 1
ATOM 825 N N . ILE A 1 105 ? -6.757 5.788 20.854 1.00 97.44 105 ILE A N 1
ATOM 826 C CA . ILE A 1 105 ? -7.529 5.167 19.770 1.00 97.44 105 ILE A CA 1
ATOM 827 C C . ILE A 1 105 ? -8.069 6.284 18.878 1.00 97.44 105 ILE A C 1
ATOM 829 O O . ILE A 1 105 ? -9.122 6.861 19.132 1.00 97.44 105 ILE A O 1
ATOM 833 N N . ILE A 1 106 ? -7.342 6.590 17.808 1.00 96.25 106 ILE A N 1
ATOM 834 C CA . ILE A 1 106 ? -7.596 7.776 16.987 1.00 96.25 106 ILE A CA 1
ATOM 835 C C . ILE A 1 106 ? -8.020 7.410 15.567 1.00 96.25 106 ILE A C 1
ATOM 837 O O . ILE A 1 106 ? -7.495 6.459 14.985 1.00 96.25 106 ILE A O 1
ATOM 841 N N . PRO A 1 107 ? -8.940 8.167 14.948 1.00 96.75 107 PRO A N 1
ATOM 842 C CA . PRO A 1 107 ? -9.321 7.924 13.567 1.00 96.75 107 PRO A CA 1
ATOM 843 C C . PRO A 1 107 ? -8.158 8.248 12.623 1.00 96.75 107 PRO A C 1
ATOM 845 O O . PRO A 1 107 ? -7.595 9.347 12.642 1.00 96.75 107 PRO A O 1
ATOM 848 N N . LYS A 1 108 ? -7.829 7.311 11.729 1.00 94.50 108 LYS A N 1
ATOM 849 C CA . LYS A 1 108 ? -6.865 7.555 10.653 1.00 94.50 108 LYS A CA 1
ATOM 850 C C . LYS A 1 108 ? -7.439 8.581 9.674 1.00 94.50 108 LYS A C 1
ATOM 852 O O . LYS A 1 108 ? -8.597 8.470 9.250 1.00 94.50 108 LYS A O 1
ATOM 857 N N . GLN A 1 109 ? -6.634 9.582 9.332 1.00 93.19 109 GLN A N 1
ATOM 858 C CA . GLN A 1 109 ? -7.047 10.680 8.461 1.00 93.19 109 GLN A CA 1
ATOM 859 C C . GLN A 1 109 ? -6.990 10.279 6.986 1.00 93.19 109 GLN A C 1
ATOM 861 O O . GLN A 1 109 ? -6.071 9.581 6.548 1.00 93.19 109 GLN A O 1
ATOM 866 N N . TYR A 1 110 ? -7.979 10.752 6.231 1.00 94.56 110 TYR A N 1
ATOM 867 C CA . TYR A 1 110 ? -8.106 10.539 4.794 1.00 94.56 110 TYR A CA 1
ATOM 868 C C . TYR A 1 110 ? -8.258 11.882 4.095 1.00 94.56 110 TYR A C 1
ATOM 870 O O . TYR A 1 110 ? -9.125 12.680 4.447 1.00 94.56 110 TYR A O 1
ATOM 878 N N . ASN A 1 111 ? -7.443 12.118 3.075 1.00 93.12 111 ASN A N 1
ATOM 879 C CA . ASN A 1 111 ? -7.465 13.352 2.307 1.00 93.12 111 ASN A CA 1
ATOM 880 C C . ASN A 1 111 ? -8.022 13.093 0.905 1.00 93.12 111 ASN A C 1
ATOM 882 O O . ASN A 1 111 ? -7.761 12.061 0.286 1.00 93.12 111 ASN A O 1
ATOM 886 N N . SER A 1 112 ? -8.805 14.043 0.397 1.00 90.25 112 SER A N 1
ATOM 887 C CA . SER A 1 112 ? -9.157 14.082 -1.025 1.00 90.25 112 SER A CA 1
ATOM 888 C C . SER A 1 112 ? -8.035 14.774 -1.803 1.00 90.25 112 SER A C 1
ATOM 890 O O . SER A 1 112 ? -7.296 15.583 -1.243 1.00 90.25 112 SER A O 1
ATOM 892 N N . PHE A 1 113 ? -7.913 14.473 -3.092 1.00 87.06 113 PHE A N 1
ATOM 893 C CA . PHE A 1 113 ? -6.939 15.101 -3.983 1.00 87.06 113 PHE A CA 1
ATOM 894 C C . PHE A 1 113 ? -7.569 15.304 -5.362 1.00 87.06 113 PHE A C 1
ATOM 896 O O . PHE A 1 113 ? -8.358 14.474 -5.812 1.00 87.06 113 PHE A O 1
ATOM 903 N N . ASN A 1 114 ? -7.220 16.401 -6.035 1.00 82.50 114 ASN A N 1
ATOM 904 C CA . ASN A 1 114 ? -7.788 16.749 -7.343 1.00 82.50 114 ASN A CA 1
ATOM 905 C C . ASN A 1 114 ? -6.755 16.675 -8.472 1.00 82.50 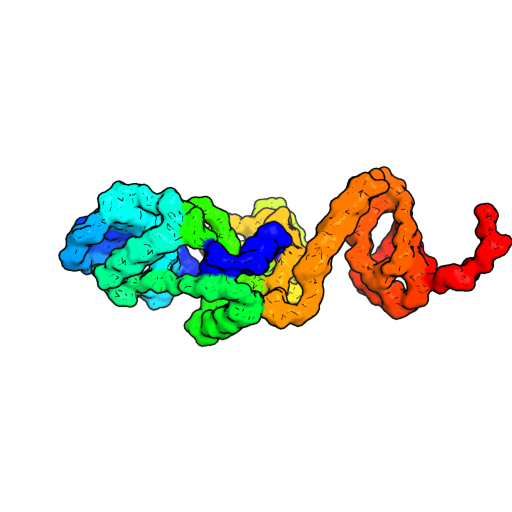114 ASN A C 1
ATOM 907 O O . ASN A 1 114 ? -7.115 16.665 -9.647 1.00 82.50 114 ASN A O 1
ATOM 911 N N . SER A 1 115 ? -5.469 16.609 -8.129 1.00 79.19 115 SER A N 1
ATOM 912 C CA . SER A 1 115 ? -4.371 16.526 -9.084 1.00 79.19 115 SER A CA 1
ATOM 913 C C . SER A 1 115 ? -3.200 15.706 -8.538 1.00 79.19 115 SER A C 1
ATOM 915 O O . SER A 1 115 ? -3.059 15.499 -7.330 1.00 79.19 115 SER A O 1
ATOM 917 N N . PHE A 1 116 ? -2.301 15.276 -9.428 1.00 79.75 116 PHE A N 1
ATOM 918 C CA . PHE A 1 116 ? -1.041 14.642 -9.022 1.00 79.75 116 PHE A CA 1
ATOM 919 C C . PHE A 1 116 ? -0.132 15.584 -8.220 1.00 79.75 116 PHE A C 1
ATOM 921 O O . PHE A 1 116 ? 0.597 15.122 -7.348 1.00 79.75 116 PHE A O 1
ATOM 928 N N . LYS A 1 117 ? -0.216 16.901 -8.455 1.00 80.88 117 LYS A N 1
ATOM 929 C CA . LYS A 1 117 ? 0.528 17.907 -7.685 1.00 80.88 117 LYS A CA 1
ATOM 930 C C . LYS A 1 117 ? 0.049 17.972 -6.232 1.00 80.88 117 LYS A C 1
ATOM 932 O O . LYS A 1 117 ? 0.878 18.034 -5.320 1.00 80.88 117 LYS A O 1
ATOM 937 N N . ASP A 1 118 ? -1.265 17.905 -6.014 1.00 85.06 118 ASP A N 1
ATOM 938 C CA . ASP A 1 118 ? -1.846 17.840 -4.666 1.00 85.06 118 ASP A CA 1
ATOM 939 C C . ASP A 1 118 ? -1.404 16.553 -3.971 1.00 85.06 118 ASP A C 1
ATOM 941 O O . ASP A 1 118 ? -0.957 16.578 -2.827 1.00 85.06 118 ASP A O 1
ATOM 945 N N . LEU A 1 119 ? -1.446 15.433 -4.698 1.00 86.94 119 LEU A N 1
ATOM 946 C CA . LEU A 1 119 ? -1.026 14.132 -4.193 1.00 86.94 119 LEU A CA 1
ATOM 947 C C . LEU A 1 119 ? 0.463 14.102 -3.814 1.00 86.94 119 LEU A C 1
ATOM 949 O O . LEU A 1 119 ? 0.814 13.558 -2.769 1.00 86.94 119 LEU A O 1
ATOM 953 N N . ASN A 1 120 ? 1.330 14.732 -4.613 1.00 85.50 120 ASN A N 1
ATOM 954 C CA . ASN A 1 120 ? 2.746 14.889 -4.284 1.00 85.50 120 ASN A CA 1
ATOM 955 C C . ASN A 1 120 ? 2.938 15.719 -3.008 1.00 85.50 120 ASN A C 1
ATOM 957 O O . ASN A 1 120 ? 3.725 15.358 -2.137 1.00 85.50 120 ASN A O 1
ATOM 961 N N . SER A 1 121 ? 2.199 16.822 -2.882 1.00 88.75 121 SER A N 1
ATOM 962 C CA . SER A 1 121 ? 2.255 17.689 -1.699 1.00 88.75 121 SER A CA 1
ATOM 963 C C . SER A 1 121 ? 1.810 16.942 -0.439 1.00 88.75 121 SER A C 1
ATOM 965 O O . SER A 1 121 ? 2.496 17.001 0.583 1.00 88.75 121 SER A O 1
ATOM 967 N N . LEU A 1 122 ? 0.721 16.169 -0.532 1.00 91.25 122 LEU A N 1
ATOM 968 C CA . LEU A 1 122 ? 0.253 15.288 0.539 1.00 91.25 122 LEU A CA 1
ATOM 969 C C . LEU A 1 122 ? 1.318 14.251 0.904 1.00 91.25 122 LEU A C 1
ATOM 971 O O . LEU A 1 122 ? 1.675 14.138 2.073 1.00 91.25 122 LEU A O 1
ATOM 975 N N . TYR A 1 123 ? 1.895 13.560 -0.080 1.00 90.31 123 TYR A N 1
ATOM 976 C CA . TYR A 1 123 ? 2.952 12.578 0.162 1.00 90.31 123 TYR A CA 1
ATOM 977 C C . TYR A 1 123 ? 4.152 13.169 0.912 1.00 90.31 123 TYR A C 1
ATOM 979 O O . TYR A 1 123 ? 4.596 12.608 1.915 1.00 90.31 123 TYR A O 1
ATOM 987 N N . LEU A 1 124 ? 4.644 14.330 0.467 1.00 89.1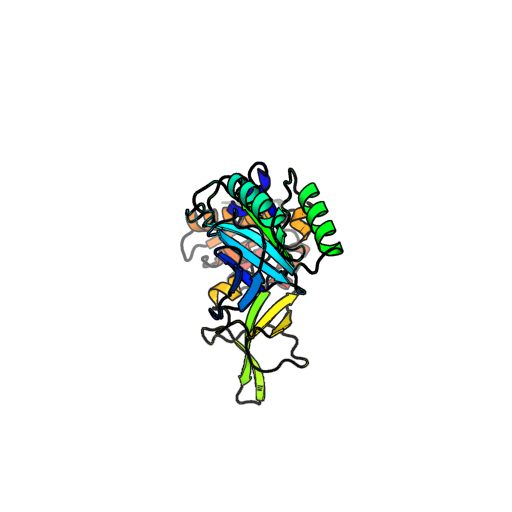2 124 LEU A N 1
ATOM 988 C CA . LEU A 1 124 ? 5.757 15.025 1.112 1.00 89.12 124 LEU A CA 1
ATOM 989 C C . LEU A 1 124 ? 5.408 15.485 2.532 1.00 89.12 124 LEU A C 1
ATOM 991 O O . LEU A 1 124 ? 6.267 15.425 3.409 1.00 89.12 124 LEU A O 1
ATOM 995 N N . SER A 1 125 ? 4.166 15.918 2.779 1.00 91.06 125 SER A N 1
ATOM 996 C CA . SER A 1 125 ? 3.714 16.253 4.136 1.00 91.06 125 SER A CA 1
ATOM 997 C C . SER A 1 125 ? 3.690 15.027 5.050 1.00 91.06 125 SER A C 1
ATOM 999 O O . SER A 1 125 ? 4.231 15.085 6.152 1.00 91.06 125 SER A O 1
ATOM 1001 N N . TYR A 1 126 ? 3.179 13.888 4.572 1.00 91.88 126 TYR A N 1
ATOM 1002 C CA . TYR A 1 126 ? 3.146 12.664 5.365 1.00 91.88 126 TYR A CA 1
ATOM 1003 C C . TYR A 1 126 ? 4.547 12.136 5.664 1.00 91.88 126 TYR A C 1
ATOM 1005 O O . TYR A 1 126 ? 4.795 11.734 6.793 1.00 91.88 126 TYR A O 1
ATOM 1013 N N . LYS A 1 127 ? 5.483 12.194 4.706 1.00 88.06 127 LYS A N 1
ATOM 1014 C CA . LYS A 1 127 ? 6.888 11.806 4.929 1.00 88.06 127 LYS A CA 1
ATOM 1015 C C . LYS A 1 127 ? 7.588 12.626 6.014 1.00 88.06 127 LYS A C 1
ATOM 1017 O O . LYS A 1 127 ? 8.506 12.120 6.648 1.00 88.06 127 LYS A O 1
ATOM 1022 N N . LYS A 1 128 ? 7.190 13.886 6.213 1.00 87.50 128 LYS A N 1
ATOM 1023 C CA . LYS A 1 128 ? 7.733 14.731 7.291 1.00 87.50 128 LYS A CA 1
ATOM 1024 C C . LYS A 1 128 ? 7.175 14.354 8.661 1.00 87.50 128 LYS A C 1
ATOM 1026 O O . LYS A 1 128 ? 7.857 14.551 9.658 1.00 87.50 128 LYS A O 1
ATOM 1031 N N . GLN A 1 129 ? 5.940 13.860 8.704 1.00 83.56 129 GLN A N 1
ATOM 1032 C CA . GLN A 1 129 ? 5.226 13.570 9.946 1.00 83.56 129 GLN A CA 1
ATOM 1033 C C . GLN A 1 129 ? 5.383 12.114 10.401 1.00 83.56 129 GLN A C 1
ATOM 1035 O O . GLN A 1 129 ? 5.362 11.837 11.596 1.00 83.56 129 GLN A O 1
ATOM 1040 N N . TYR A 1 130 ? 5.533 11.187 9.458 1.00 82.12 130 TYR A N 1
ATOM 1041 C CA . TYR A 1 130 ? 5.480 9.752 9.698 1.00 82.12 130 TYR A CA 1
ATOM 1042 C C . TYR A 1 130 ? 6.575 9.021 8.922 1.00 82.12 130 TYR A C 1
ATOM 1044 O O . TYR A 1 130 ? 6.916 9.382 7.793 1.00 82.12 130 TYR A O 1
ATOM 1052 N N . LYS A 1 131 ? 7.044 7.901 9.479 1.00 84.94 131 LYS A N 1
ATOM 1053 C CA . LYS A 1 131 ? 7.806 6.907 8.720 1.00 84.94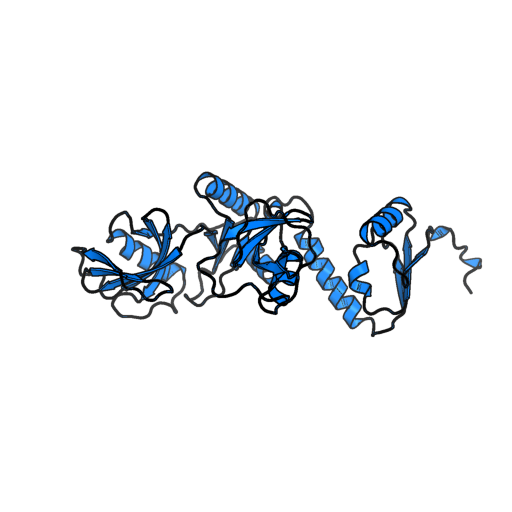 131 LYS A CA 1
ATOM 1054 C C . LYS A 1 131 ? 6.833 6.113 7.841 1.00 84.94 131 LYS A C 1
ATOM 1056 O O . LYS A 1 131 ? 6.132 5.230 8.327 1.00 84.94 131 LYS A O 1
ATOM 1061 N N . ILE A 1 132 ? 6.761 6.469 6.559 1.00 86.44 132 ILE A N 1
ATOM 1062 C CA . ILE A 1 132 ? 5.859 5.841 5.580 1.00 86.44 132 ILE A CA 1
ATOM 1063 C C . ILE A 1 132 ? 6.648 5.224 4.432 1.00 86.44 132 ILE A C 1
ATOM 1065 O O . ILE A 1 132 ? 7.635 5.799 3.973 1.00 86.44 132 ILE A O 1
ATOM 1069 N N . ASP A 1 133 ? 6.179 4.083 3.932 1.00 79.62 133 ASP A N 1
ATOM 1070 C CA . ASP A 1 133 ? 6.738 3.408 2.751 1.00 79.62 133 ASP A CA 1
ATOM 1071 C C . ASP A 1 133 ? 5.856 3.593 1.504 1.00 79.62 133 ASP A C 1
ATOM 1073 O O . ASP A 1 133 ? 6.128 3.032 0.440 1.00 79.62 133 ASP A O 1
ATOM 1077 N N . GLY A 1 134 ? 4.784 4.384 1.614 1.00 88.25 134 GLY A N 1
ATOM 1078 C CA . GLY A 1 134 ? 3.863 4.585 0.512 1.00 88.25 134 GLY A CA 1
ATOM 1079 C C . GLY A 1 134 ? 2.552 5.278 0.864 1.00 88.25 134 GLY A C 1
ATOM 1080 O O . GLY A 1 134 ? 2.394 5.913 1.907 1.00 88.25 134 GLY A O 1
ATOM 1081 N N . LEU A 1 135 ? 1.588 5.129 -0.039 1.00 91.19 135 LEU A N 1
ATOM 1082 C CA . LEU A 1 135 ? 0.236 5.671 0.049 1.00 91.19 135 LEU A CA 1
ATOM 1083 C C . LEU A 1 135 ? -0.796 4.563 -0.150 1.00 91.19 135 LEU A C 1
ATOM 1085 O O . LEU A 1 135 ? -0.591 3.618 -0.920 1.00 91.19 135 LEU A O 1
ATOM 1089 N N . ILE A 1 136 ? -1.935 4.712 0.513 1.00 91.75 136 ILE A N 1
ATOM 1090 C CA . ILE A 1 136 ? -3.108 3.859 0.347 1.00 91.75 136 ILE A CA 1
ATOM 1091 C C . ILE A 1 136 ? -4.218 4.694 -0.280 1.00 91.75 136 ILE A C 1
ATOM 1093 O O . ILE A 1 136 ? -4.500 5.791 0.194 1.00 91.75 136 ILE A O 1
ATOM 1097 N N . PHE A 1 137 ? -4.861 4.152 -1.313 1.00 91.19 137 PHE A N 1
ATOM 1098 C CA . PHE A 1 137 ? -6.018 4.750 -1.968 1.00 91.19 137 PHE A CA 1
ATOM 1099 C C . PHE A 1 137 ? -7.244 3.850 -1.838 1.00 91.19 137 PHE A C 1
ATOM 1101 O O . PHE A 1 137 ? -7.158 2.632 -2.050 1.00 91.19 137 PHE A O 1
ATOM 1108 N N . LEU A 1 138 ? -8.376 4.480 -1.534 1.00 91.50 138 LEU A N 1
ATOM 1109 C CA . LEU A 1 138 ? -9.683 3.851 -1.346 1.00 91.50 138 LEU A CA 1
ATOM 1110 C C . LEU A 1 138 ? -10.743 4.624 -2.128 1.00 91.50 138 LEU A C 1
ATOM 1112 O O . LEU A 1 138 ? -10.641 5.841 -2.274 1.00 91.50 138 LEU A O 1
ATOM 1116 N N . ASP A 1 139 ? -11.758 3.919 -2.612 1.00 90.06 139 ASP A N 1
ATOM 1117 C CA . ASP A 1 139 ? -12.945 4.497 -3.234 1.00 90.06 139 ASP A CA 1
ATOM 1118 C C . ASP A 1 139 ? -13.999 4.796 -2.160 1.00 90.06 139 ASP A C 1
ATOM 1120 O O . ASP A 1 139 ? -14.389 3.917 -1.382 1.00 90.06 139 ASP A O 1
ATOM 1124 N N . LYS A 1 140 ? -14.461 6.051 -2.129 1.00 91.31 140 LYS A N 1
ATOM 1125 C CA . LYS A 1 140 ? -15.461 6.560 -1.180 1.00 91.31 140 LYS A CA 1
ATOM 1126 C C . LYS A 1 140 ? -16.803 5.832 -1.281 1.00 91.31 140 LYS A C 1
ATOM 1128 O O . LYS A 1 140 ? -17.508 5.727 -0.284 1.00 91.31 140 LYS A O 1
ATOM 1133 N N . SER A 1 141 ? -17.131 5.322 -2.468 1.00 90.31 141 SER A N 1
ATOM 1134 C CA . SER A 1 141 ? -18.425 4.718 -2.822 1.00 90.31 141 SER A CA 1
ATOM 1135 C C . SER A 1 141 ? -18.448 3.190 -2.718 1.00 90.31 141 SER A C 1
ATOM 1137 O O . SER A 1 141 ? -19.301 2.527 -3.309 1.00 90.31 141 SER A O 1
ATOM 1139 N N . LYS A 1 142 ? -17.447 2.589 -2.062 1.00 91.12 142 LYS A N 1
ATOM 1140 C CA . LYS A 1 142 ? -17.312 1.131 -1.979 1.00 91.12 142 LYS A CA 1
ATOM 1141 C C . LYS A 1 142 ? -17.355 0.618 -0.544 1.00 91.12 142 LYS A C 1
ATOM 1143 O O . LYS A 1 142 ? -16.927 1.290 0.398 1.00 91.12 142 LYS A O 1
ATOM 1148 N N . GLY A 1 143 ? -17.822 -0.624 -0.423 1.00 92.00 143 GLY A N 1
ATOM 1149 C CA . GLY A 1 143 ? -17.814 -1.415 0.805 1.00 92.00 143 GLY A CA 1
ATOM 1150 C C . GLY A 1 143 ? -16.413 -1.635 1.392 1.00 92.00 143 GLY A C 1
ATOM 1151 O O . GLY A 1 143 ? -15.394 -1.240 0.819 1.00 92.00 143 GLY A O 1
ATOM 1152 N N . TYR A 1 144 ? -16.358 -2.282 2.549 1.00 93.56 144 TYR A N 1
ATOM 1153 C CA . TYR A 1 144 ? -15.139 -2.622 3.280 1.00 93.56 144 TYR A CA 1
ATOM 1154 C C . TYR A 1 144 ? -14.257 -3.592 2.484 1.00 93.56 144 TYR A C 1
ATOM 1156 O O . TYR A 1 144 ? -13.058 -3.372 2.343 1.00 93.56 144 TYR A O 1
ATOM 1164 N N . MET A 1 145 ? -14.865 -4.591 1.833 1.00 90.69 145 MET A N 1
ATOM 1165 C CA . MET A 1 145 ? -14.169 -5.594 1.007 1.00 90.69 145 MET A CA 1
ATOM 1166 C C . MET A 1 145 ? -13.678 -5.054 -0.352 1.00 90.69 145 MET A C 1
ATOM 1168 O O . MET A 1 145 ? -13.396 -5.813 -1.284 1.00 90.69 145 MET A O 1
ATOM 1172 N N . GLN A 1 146 ? -13.592 -3.730 -0.508 1.00 87.69 146 GLN A N 1
ATOM 1173 C CA . GLN A 1 146 ? -13.126 -3.107 -1.738 1.00 87.69 146 GLN A CA 1
ATOM 1174 C C . GLN A 1 146 ? -11.659 -3.424 -2.041 1.00 87.69 146 GLN A C 1
ATOM 1176 O O . GLN A 1 146 ? -10.832 -3.699 -1.171 1.00 87.69 146 GLN A O 1
ATOM 1181 N N . ARG A 1 147 ? -11.296 -3.312 -3.322 1.00 81.56 147 ARG A N 1
ATOM 1182 C CA . ARG A 1 147 ? -9.900 -3.451 -3.741 1.00 81.56 147 ARG A CA 1
ATOM 1183 C C . ARG A 1 147 ? -9.108 -2.207 -3.360 1.00 81.56 147 ARG A C 1
ATOM 1185 O O . ARG A 1 147 ? -9.151 -1.201 -4.062 1.00 81.56 147 ARG A O 1
ATOM 1192 N N . VAL A 1 148 ? -8.305 -2.333 -2.313 1.00 85.31 148 VAL A N 1
ATOM 1193 C CA . VAL A 1 148 ? -7.373 -1.292 -1.880 1.00 85.31 148 VAL A CA 1
ATOM 1194 C C . VAL A 1 148 ? -6.213 -1.157 -2.867 1.00 85.31 148 VAL A C 1
ATOM 1196 O O . VAL A 1 148 ? -5.576 -2.142 -3.264 1.00 85.31 148 VAL A O 1
ATOM 1199 N N . ILE A 1 149 ? -5.899 0.076 -3.259 1.00 84.94 149 ILE A N 1
ATOM 1200 C CA . ILE A 1 149 ? -4.717 0.367 -4.068 1.00 84.94 149 ILE A CA 1
ATOM 1201 C C . ILE A 1 149 ? -3.613 0.841 -3.130 1.00 84.94 149 ILE A C 1
ATOM 1203 O O . ILE A 1 149 ? -3.740 1.863 -2.471 1.00 84.94 149 ILE A O 1
ATOM 1207 N N . LYS A 1 150 ? -2.507 0.101 -3.100 1.00 84.81 150 LYS A N 1
ATOM 1208 C CA . LYS A 1 150 ? -1.295 0.484 -2.375 1.00 84.81 150 LYS A CA 1
ATOM 1209 C C . LYS A 1 150 ? -0.252 0.935 -3.390 1.00 84.81 150 LYS A C 1
ATOM 1211 O O . LYS A 1 150 ? -0.001 0.231 -4.373 1.00 84.81 150 LYS A O 1
ATOM 1216 N N . TRP A 1 151 ? 0.319 2.106 -3.164 1.00 84.12 151 TRP A N 1
ATOM 1217 C CA . TRP A 1 151 ? 1.467 2.617 -3.899 1.00 84.12 151 TRP A CA 1
ATOM 1218 C C . TRP A 1 151 ? 2.654 2.695 -2.943 1.00 84.12 151 TRP A C 1
ATOM 1220 O O . TRP A 1 151 ? 2.474 3.120 -1.810 1.00 84.12 151 TRP A O 1
ATOM 1230 N N . LYS A 1 152 ? 3.838 2.288 -3.399 1.00 78.12 152 LYS A N 1
ATOM 1231 C CA . LYS A 1 152 ? 5.105 2.433 -2.681 1.00 78.12 152 LYS A CA 1
ATOM 1232 C C . LYS A 1 152 ? 6.116 3.081 -3.619 1.00 78.12 152 LYS A C 1
ATOM 1234 O O . LYS A 1 152 ? 6.074 2.811 -4.821 1.00 78.12 152 LYS A O 1
ATOM 1239 N N . GLU A 1 153 ? 6.999 3.910 -3.074 1.00 72.06 153 GLU A N 1
ATOM 1240 C CA . GLU A 1 153 ? 8.047 4.581 -3.855 1.00 72.06 153 GLU A CA 1
ATOM 1241 C C . GLU A 1 153 ? 9.072 3.588 -4.406 1.00 72.06 153 GLU A C 1
ATOM 1243 O O . GLU A 1 153 ? 9.501 3.701 -5.555 1.00 72.06 153 GLU A O 1
ATOM 1248 N N . SER A 1 154 ? 9.386 2.574 -3.607 1.00 70.94 154 SER A N 1
ATOM 1249 C CA . SER A 1 154 ? 10.185 1.426 -3.992 1.00 70.94 154 SER A CA 1
ATOM 1250 C C . SER A 1 154 ? 9.377 0.146 -3.810 1.00 70.94 154 SER A C 1
ATOM 1252 O O . SER A 1 154 ? 8.548 0.005 -2.909 1.00 70.94 154 SER A O 1
ATOM 1254 N N . SER A 1 155 ? 9.550 -0.786 -4.745 1.00 74.69 155 SER A N 1
ATOM 1255 C CA . SER A 1 155 ? 8.960 -2.116 -4.612 1.00 74.69 155 SER A CA 1
ATOM 1256 C C . SER A 1 155 ? 9.911 -2.978 -3.806 1.00 74.69 155 SER A C 1
ATOM 1258 O O . SER A 1 155 ? 11.104 -3.036 -4.107 1.00 74.69 155 SER A O 1
ATOM 1260 N N . THR A 1 156 ? 9.358 -3.618 -2.786 1.00 84.81 156 THR A N 1
ATOM 1261 C CA . THR A 1 156 ? 10.066 -4.586 -1.968 1.00 84.81 156 THR A CA 1
ATOM 1262 C C . THR A 1 156 ? 9.599 -5.996 -2.301 1.00 84.81 156 THR A C 1
ATOM 1264 O O . THR A 1 156 ? 8.474 -6.200 -2.771 1.00 84.81 156 THR A O 1
ATOM 1267 N N . VAL A 1 157 ? 10.480 -6.964 -2.094 1.00 88.75 157 VAL A N 1
ATOM 1268 C CA . VAL A 1 157 ? 10.192 -8.395 -2.210 1.00 88.75 157 VAL A CA 1
ATOM 1269 C C . VAL A 1 157 ? 10.647 -9.078 -0.938 1.00 88.75 157 VAL A C 1
ATOM 1271 O O . VAL A 1 157 ? 11.690 -8.725 -0.402 1.00 88.75 157 VAL A O 1
ATOM 1274 N N . ASP A 1 158 ? 9.876 -10.037 -0.441 1.00 93.25 158 ASP A N 1
ATOM 1275 C CA . ASP A 1 158 ? 10.331 -10.843 0.691 1.00 93.25 158 ASP A CA 1
ATOM 1276 C C . ASP A 1 158 ? 11.022 -12.100 0.157 1.00 93.25 158 ASP A C 1
ATOM 1278 O O . ASP A 1 158 ? 10.389 -12.877 -0.559 1.00 93.25 158 ASP A O 1
ATOM 1282 N N . LEU A 1 159 ? 12.297 -12.289 0.483 1.00 94.25 159 LEU A N 1
ATOM 1283 C CA . LEU A 1 159 ? 13.116 -13.430 0.061 1.00 94.25 159 LEU A CA 1
ATOM 1284 C C . LEU A 1 159 ? 13.700 -14.117 1.291 1.00 94.25 159 LEU A C 1
ATOM 1286 O O . LEU A 1 159 ? 13.910 -13.481 2.323 1.00 94.25 159 LEU A O 1
ATOM 1290 N N . GLU A 1 160 ? 13.962 -15.410 1.186 1.00 95.88 160 GLU A N 1
ATOM 1291 C CA . GLU A 1 160 ? 14.610 -16.176 2.245 1.00 95.88 160 GLU A CA 1
ATOM 1292 C C . GLU A 1 160 ? 16.124 -16.159 2.053 1.00 95.88 160 GLU A C 1
ATOM 1294 O O . GLU A 1 160 ? 16.609 -16.505 0.978 1.00 95.88 160 GLU A O 1
ATOM 1299 N N . ILE A 1 161 ? 16.858 -15.764 3.093 1.00 94.69 161 ILE A N 1
ATOM 1300 C CA . ILE A 1 161 ? 18.309 -15.930 3.178 1.00 94.69 161 ILE A CA 1
ATOM 1301 C C . ILE A 1 161 ? 18.596 -17.305 3.780 1.00 94.69 161 ILE A C 1
ATOM 1303 O O . ILE A 1 161 ? 18.085 -17.616 4.857 1.00 94.69 161 ILE A O 1
ATOM 1307 N N . TYR A 1 162 ? 19.455 -18.079 3.122 1.00 91.62 162 TYR A N 1
ATOM 1308 C CA . TYR A 1 162 ? 19.936 -19.379 3.589 1.00 91.62 162 TYR A CA 1
ATOM 1309 C C . TYR A 1 162 ? 21.438 -19.527 3.322 1.00 91.62 162 TYR A C 1
ATOM 1311 O O . TYR A 1 162 ? 21.987 -18.862 2.438 1.00 91.62 162 TYR A O 1
ATOM 1319 N N . THR A 1 163 ? 22.105 -20.383 4.088 1.00 91.25 163 THR A N 1
ATOM 1320 C CA . THR A 1 163 ? 23.499 -20.767 3.852 1.00 91.25 163 THR A CA 1
ATOM 1321 C C . THR A 1 163 ? 23.535 -21.999 2.954 1.00 91.25 163 THR A C 1
ATOM 1323 O O . THR A 1 163 ? 22.880 -22.999 3.241 1.00 91.25 163 THR A O 1
ATOM 1326 N N . ASP A 1 164 ? 24.267 -21.913 1.848 1.00 86.69 164 ASP A N 1
ATOM 1327 C CA . ASP A 1 164 ? 24.466 -23.021 0.917 1.00 86.69 164 ASP A CA 1
ATOM 1328 C C . ASP A 1 164 ? 25.571 -23.977 1.404 1.00 86.69 164 ASP A C 1
ATOM 1330 O O . ASP A 1 164 ? 26.285 -23.683 2.366 1.00 86.69 164 ASP A O 1
ATOM 1334 N N . GLU A 1 165 ? 25.735 -25.124 0.741 1.00 88.25 165 GLU A N 1
ATOM 1335 C CA . GLU A 1 165 ? 26.703 -26.166 1.131 1.00 88.25 165 GLU A CA 1
ATOM 1336 C C . GLU A 1 165 ? 28.157 -25.667 1.194 1.00 88.25 165 GLU A C 1
ATOM 1338 O O . GLU A 1 165 ? 28.960 -26.161 1.986 1.00 88.25 165 GLU A O 1
ATOM 1343 N N . ASP A 1 166 ? 28.497 -24.659 0.388 1.00 88.69 166 ASP A N 1
ATOM 1344 C CA . ASP A 1 166 ? 29.816 -24.021 0.355 1.00 88.69 166 ASP A CA 1
ATOM 1345 C C . ASP A 1 166 ? 30.024 -22.968 1.465 1.00 88.69 166 ASP A C 1
ATOM 1347 O O . ASP A 1 166 ? 31.074 -22.324 1.530 1.00 88.69 166 ASP A O 1
ATOM 1351 N N . GLY A 1 167 ? 29.036 -22.782 2.347 1.00 84.69 167 GLY A N 1
ATOM 1352 C CA . GLY A 1 167 ? 29.043 -21.780 3.411 1.00 84.69 167 GLY A CA 1
ATOM 1353 C C . GLY A 1 167 ? 28.691 -20.364 2.943 1.00 84.69 167 GLY A C 1
ATOM 1354 O O . GLY A 1 167 ? 28.697 -19.433 3.756 1.00 84.69 167 GLY A O 1
ATOM 1355 N N . SER A 1 168 ? 28.386 -20.163 1.656 1.00 87.00 168 SER A N 1
ATOM 1356 C CA . SER A 1 168 ? 27.963 -18.868 1.125 1.00 87.00 168 SER A CA 1
ATOM 1357 C C . SER A 1 168 ? 26.493 -18.588 1.442 1.00 87.00 168 SER A C 1
ATOM 1359 O O . SER A 1 168 ? 25.648 -19.479 1.445 1.00 87.00 168 SER A O 1
ATOM 1361 N N . LYS A 1 169 ? 26.156 -17.321 1.709 1.00 90.19 169 LYS A N 1
ATOM 1362 C CA . LYS A 1 169 ? 24.758 -16.908 1.889 1.00 90.19 169 LYS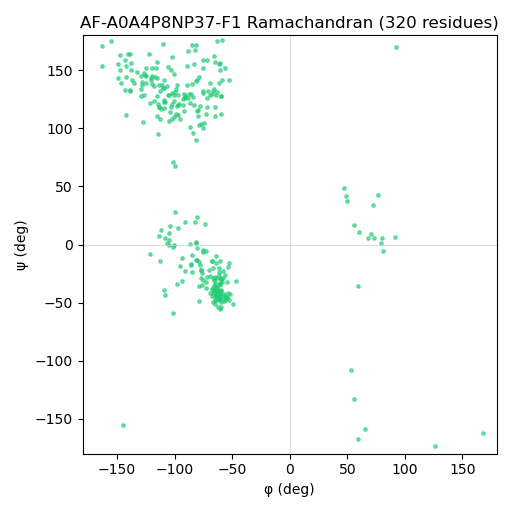 A CA 1
ATOM 1363 C C . LYS A 1 169 ? 24.116 -16.642 0.537 1.00 90.19 169 LYS A C 1
ATOM 1365 O O . LYS A 1 169 ? 24.609 -15.813 -0.232 1.00 90.19 169 LYS A O 1
ATOM 1370 N N . LYS A 1 170 ? 22.976 -17.278 0.291 1.00 90.62 170 LYS A N 1
ATOM 1371 C CA . LYS A 1 170 ? 22.157 -17.112 -0.909 1.00 90.62 170 LYS A CA 1
ATOM 1372 C C . LYS A 1 170 ? 20.750 -16.665 -0.538 1.00 90.62 170 LYS A C 1
ATOM 1374 O O . LYS A 1 170 ? 20.338 -16.731 0.618 1.00 90.62 170 LYS A O 1
ATOM 1379 N N . ILE A 1 171 ? 20.034 -16.170 -1.540 1.00 93.38 171 ILE A N 1
ATOM 1380 C CA . ILE A 1 171 ? 18.646 -15.730 -1.418 1.00 93.38 171 ILE A CA 1
ATOM 1381 C C . ILE A 1 171 ? 17.759 -16.543 -2.353 1.00 93.38 171 ILE A C 1
ATOM 1383 O O . ILE A 1 171 ? 18.126 -16.783 -3.505 1.00 93.38 171 ILE A O 1
ATOM 1387 N N . LYS A 1 172 ? 16.585 -16.950 -1.871 1.00 91.31 172 LYS A N 1
ATOM 1388 C CA . LYS A 1 172 ? 15.606 -17.708 -2.655 1.00 91.31 172 LYS A CA 1
ATOM 1389 C C . LYS A 1 172 ? 14.168 -17.252 -2.428 1.00 91.31 172 LYS A C 1
ATOM 1391 O O . LYS A 1 172 ? 13.845 -16.524 -1.487 1.00 91.31 172 LYS A O 1
ATOM 1396 N N . THR A 1 173 ? 13.310 -17.666 -3.347 1.00 92.06 173 THR A N 1
ATOM 1397 C CA . THR A 1 173 ? 11.849 -17.528 -3.270 1.00 92.06 173 THR A CA 1
ATOM 1398 C C . THR A 1 173 ? 11.236 -18.689 -2.483 1.00 92.06 173 THR A C 1
ATOM 1400 O O . THR A 1 173 ? 11.929 -19.656 -2.179 1.00 92.06 173 THR A O 1
ATOM 1403 N N . CYS A 1 174 ? 9.935 -18.632 -2.170 1.00 90.94 174 CYS A N 1
ATOM 1404 C CA . CYS A 1 174 ? 9.260 -19.774 -1.532 1.00 90.94 174 CYS A CA 1
ATOM 1405 C C . CYS A 1 174 ? 9.139 -21.004 -2.446 1.00 90.94 174 CYS A C 1
ATOM 1407 O O . CYS A 1 174 ? 8.832 -22.085 -1.960 1.00 90.94 174 CYS A O 1
ATOM 1409 N N . ASP A 1 175 ? 9.372 -20.836 -3.750 1.00 87.00 175 ASP A N 1
ATOM 1410 C CA . ASP A 1 175 ? 9.372 -21.913 -4.744 1.00 87.00 175 ASP A CA 1
ATOM 1411 C C . ASP A 1 175 ? 10.783 -22.518 -4.920 1.00 87.00 175 ASP A C 1
ATOM 1413 O O . ASP A 1 175 ? 11.092 -23.085 -5.965 1.00 87.00 175 ASP A O 1
ATOM 1417 N N . ASP A 1 176 ? 11.671 -22.309 -3.938 1.00 84.50 176 ASP A N 1
ATOM 1418 C CA . ASP A 1 176 ? 13.087 -22.707 -3.924 1.00 84.50 176 ASP A CA 1
ATOM 1419 C C . ASP A 1 176 ? 13.932 -22.183 -5.099 1.00 84.50 176 ASP A C 1
ATOM 1421 O O . ASP A 1 176 ? 15.053 -22.630 -5.337 1.00 84.50 176 ASP A O 1
ATOM 1425 N N . TRP A 1 177 ? 13.438 -21.171 -5.815 1.00 82.19 177 TRP A N 1
ATOM 1426 C CA . TRP A 1 177 ? 14.193 -20.534 -6.889 1.00 82.19 177 TRP A CA 1
ATOM 1427 C C . TRP A 1 177 ? 15.236 -19.563 -6.328 1.00 82.19 177 TRP A C 1
ATOM 1429 O O . TRP A 1 177 ? 14.862 -18.579 -5.677 1.00 82.19 177 TRP A O 1
ATOM 1439 N N . SER A 1 178 ? 16.520 -19.807 -6.601 1.00 85.62 178 SER A N 1
ATOM 1440 C CA . SER A 1 178 ? 17.624 -18.912 -6.232 1.00 85.62 178 SER A CA 1
ATOM 1441 C C . SER A 1 178 ? 17.596 -17.615 -7.046 1.00 85.62 178 SER A C 1
ATOM 1443 O O . SER A 1 178 ? 17.327 -17.614 -8.247 1.00 85.62 178 SER A O 1
ATOM 1445 N N . ILE A 1 179 ? 17.873 -16.488 -6.389 1.00 82.12 179 ILE A N 1
ATOM 1446 C CA . ILE A 1 179 ? 17.930 -15.172 -7.031 1.00 82.12 179 ILE A CA 1
ATOM 1447 C C . ILE A 1 179 ? 19.394 -14.773 -7.243 1.00 82.12 179 ILE A C 1
ATOM 1449 O O . ILE A 1 179 ? 20.076 -14.382 -6.301 1.00 82.12 179 ILE A O 1
ATOM 1453 N N . ASP A 1 180 ? 19.844 -14.788 -8.499 1.00 80.69 180 ASP A N 1
ATOM 1454 C CA . ASP A 1 180 ? 21.227 -14.461 -8.896 1.00 80.69 180 ASP A CA 1
ATOM 1455 C C . ASP A 1 180 ? 21.510 -12.946 -8.997 1.00 80.69 180 ASP A C 1
ATOM 1457 O O . ASP A 1 180 ? 22.404 -12.500 -9.718 1.00 80.69 180 ASP A O 1
ATOM 1461 N N . MET A 1 181 ? 20.736 -12.111 -8.298 1.00 80.25 181 MET A N 1
ATOM 1462 C CA . MET A 1 181 ? 20.961 -10.664 -8.283 1.00 80.25 181 MET A CA 1
ATOM 1463 C C . MET A 1 181 ? 21.936 -10.295 -7.154 1.00 80.25 181 MET A C 1
ATOM 1465 O O . MET A 1 181 ? 21.775 -10.804 -6.042 1.00 80.25 181 MET A O 1
ATOM 1469 N N . PRO A 1 182 ? 22.910 -9.389 -7.384 1.00 86.19 182 PRO A N 1
ATOM 1470 C CA . PRO A 1 182 ? 23.773 -8.898 -6.315 1.00 86.19 182 PRO A CA 1
ATOM 1471 C C . PRO A 1 182 ? 22.948 -8.364 -5.143 1.00 86.19 182 PRO A C 1
ATOM 1473 O O . PRO A 1 182 ? 21.922 -7.707 -5.354 1.00 86.19 182 PRO A O 1
ATOM 1476 N N . TRP A 1 183 ? 23.398 -8.615 -3.914 1.00 90.75 183 TRP A N 1
ATOM 1477 C CA . TRP A 1 183 ? 22.714 -8.147 -2.713 1.00 90.75 183 TRP A CA 1
ATOM 1478 C C . TRP A 1 183 ? 23.685 -7.827 -1.570 1.00 90.75 183 TRP A C 1
ATOM 1480 O O . TRP A 1 183 ? 24.769 -8.403 -1.483 1.00 90.75 183 TRP A O 1
ATOM 1490 N N . GLU A 1 184 ? 23.312 -6.876 -0.712 1.00 88.50 184 GLU A N 1
ATOM 1491 C CA . GLU A 1 184 ? 24.115 -6.479 0.454 1.00 88.50 184 GLU A CA 1
ATOM 1492 C C . GLU A 1 184 ? 23.913 -7.481 1.596 1.00 88.50 184 GLU A C 1
ATOM 1494 O O . GLU A 1 184 ? 22.811 -7.603 2.119 1.00 88.50 184 GLU A O 1
ATOM 1499 N N . ASN A 1 185 ? 24.962 -8.204 1.998 1.00 80.25 185 ASN A N 1
ATOM 1500 C CA . ASN A 1 185 ? 24.845 -9.294 2.977 1.00 80.25 185 ASN A CA 1
ATOM 1501 C C . ASN A 1 185 ? 25.284 -8.934 4.403 1.00 80.25 185 ASN A C 1
ATOM 1503 O O . ASN A 1 185 ? 25.224 -9.795 5.288 1.00 80.25 185 ASN A O 1
ATOM 1507 N N . HIS A 1 186 ? 25.760 -7.704 4.618 1.00 66.62 186 HIS A N 1
ATOM 1508 C CA . HIS A 1 186 ? 26.412 -7.312 5.861 1.00 66.62 186 HIS A CA 1
ATOM 1509 C C . HIS A 1 186 ? 25.437 -7.514 7.033 1.00 66.62 186 HIS A C 1
ATOM 1511 O O . HIS A 1 186 ? 24.404 -6.860 7.119 1.00 66.62 186 HIS A O 1
ATOM 1517 N N . GLU A 1 187 ? 25.756 -8.481 7.899 1.00 77.50 187 GLU A N 1
ATOM 1518 C CA . GLU A 1 187 ? 25.055 -8.787 9.160 1.00 77.50 187 GLU A CA 1
ATOM 1519 C C . GLU A 1 187 ? 23.675 -9.467 9.065 1.00 77.50 187 GLU A C 1
ATOM 1521 O O . GLU A 1 187 ? 23.043 -9.721 10.091 1.00 77.50 187 GLU A O 1
ATOM 1526 N N . CYS A 1 188 ? 23.210 -9.859 7.877 1.00 85.31 188 CYS A N 1
ATOM 1527 C CA . CYS A 1 188 ? 21.922 -10.552 7.764 1.00 85.31 188 CYS A CA 1
ATOM 1528 C C . CYS A 1 188 ? 22.011 -12.014 8.228 1.00 85.31 188 CYS A C 1
ATOM 1530 O O . CYS A 1 188 ? 22.888 -12.759 7.785 1.00 85.31 188 CYS A O 1
ATOM 1532 N N . VAL A 1 189 ? 21.099 -12.446 9.099 1.00 91.19 189 VAL A N 1
ATOM 1533 C CA . VAL A 1 189 ? 20.937 -13.854 9.514 1.00 91.19 189 VAL A CA 1
ATOM 1534 C C . VAL A 1 189 ? 19.993 -14.606 8.574 1.00 91.19 189 VAL A C 1
ATOM 1536 O O . VAL A 1 189 ? 19.283 -13.983 7.784 1.00 91.19 189 VAL A O 1
ATOM 1539 N N . GLU A 1 190 ? 19.973 -15.935 8.667 1.00 93.19 190 GLU A N 1
ATOM 1540 C CA . GLU A 1 190 ? 19.013 -16.759 7.928 1.00 93.19 190 GLU A CA 1
ATOM 1541 C C . GLU A 1 190 ? 17.564 -16.430 8.302 1.00 93.19 190 GLU A C 1
ATOM 1543 O O . GLU A 1 190 ? 17.262 -16.012 9.425 1.00 93.19 190 GLU A O 1
ATOM 1548 N N . GLY A 1 191 ? 16.666 -16.620 7.340 1.00 93.31 191 GLY A N 1
ATOM 1549 C CA . GLY A 1 191 ? 15.241 -16.347 7.480 1.00 93.31 191 GLY A CA 1
ATOM 1550 C C . GLY A 1 191 ? 14.707 -15.421 6.394 1.00 93.31 191 GLY A C 1
ATOM 1551 O O . GLY A 1 191 ? 15.392 -15.079 5.431 1.00 93.31 191 GLY A O 1
ATOM 1552 N N . ILE A 1 192 ? 13.447 -15.016 6.536 1.00 95.06 192 ILE A N 1
ATOM 1553 C CA . ILE A 1 192 ? 12.750 -14.225 5.518 1.00 95.06 192 ILE A CA 1
ATOM 1554 C C . ILE A 1 192 ? 13.032 -12.744 5.746 1.00 95.06 192 ILE A C 1
ATOM 1556 O O . ILE A 1 192 ? 12.694 -12.193 6.791 1.00 95.06 192 ILE A O 1
ATOM 1560 N N . TRP A 1 193 ? 13.596 -12.083 4.745 1.00 94.50 193 TRP A N 1
ATOM 1561 C CA . TRP A 1 193 ? 13.919 -10.661 4.761 1.00 94.50 193 TRP A CA 1
ATOM 1562 C C . TRP A 1 193 ? 13.126 -9.906 3.704 1.00 94.50 193 TRP A C 1
ATOM 1564 O O . TRP A 1 193 ? 12.901 -10.403 2.604 1.00 94.50 193 TRP A O 1
ATOM 1574 N N . GLU A 1 194 ? 12.725 -8.678 4.024 1.00 91.75 194 GLU A N 1
ATOM 1575 C CA . GLU A 1 194 ? 12.194 -7.731 3.044 1.00 91.75 194 GLU A CA 1
ATOM 1576 C C . GLU A 1 194 ? 13.364 -7.028 2.345 1.00 91.75 194 GLU A C 1
ATOM 1578 O O . GLU A 1 194 ? 14.153 -6.340 2.993 1.00 91.75 194 GLU A O 1
ATOM 1583 N N . PHE A 1 195 ? 13.470 -7.169 1.027 1.00 90.81 195 PHE A N 1
ATOM 1584 C CA . PHE A 1 195 ? 14.503 -6.558 0.196 1.00 90.81 195 PHE A CA 1
ATOM 1585 C C . PHE A 1 195 ? 13.941 -5.411 -0.629 1.00 90.81 195 PHE A C 1
ATOM 1587 O O . PHE A 1 195 ? 12.891 -5.540 -1.256 1.00 90.81 195 PHE A O 1
ATOM 1594 N N . GLU A 1 196 ? 14.679 -4.311 -0.697 1.00 87.88 196 GLU A N 1
ATOM 1595 C CA . GLU A 1 196 ? 14.433 -3.198 -1.606 1.00 87.88 196 GLU A CA 1
ATOM 1596 C C . GLU A 1 196 ? 15.372 -3.293 -2.813 1.00 87.88 196 GLU A C 1
ATOM 1598 O O . GLU A 1 196 ? 16.585 -3.433 -2.658 1.00 87.88 196 GLU A O 1
ATOM 1603 N N . LYS A 1 197 ? 14.834 -3.169 -4.032 1.00 82.25 197 LYS A N 1
ATOM 1604 C CA . LYS A 1 197 ? 15.671 -3.050 -5.232 1.00 82.25 197 LYS A CA 1
ATOM 1605 C C . LYS A 1 197 ? 16.163 -1.613 -5.392 1.00 82.25 197 LYS A C 1
ATOM 1607 O O . LYS A 1 197 ? 15.368 -0.717 -5.686 1.00 82.25 197 LYS A O 1
ATOM 1612 N N . ARG A 1 198 ? 17.477 -1.410 -5.291 1.00 80.19 198 ARG A N 1
ATOM 1613 C CA . ARG A 1 198 ? 18.147 -0.138 -5.592 1.00 80.19 198 ARG A CA 1
ATOM 1614 C C . ARG A 1 198 ? 19.017 -0.321 -6.829 1.00 80.19 198 ARG A C 1
ATOM 1616 O O . ARG A 1 198 ? 20.037 -0.992 -6.786 1.00 80.19 198 ARG A O 1
ATOM 1623 N N . ALA A 1 199 ? 18.598 0.253 -7.957 1.00 74.94 199 ALA A N 1
ATOM 1624 C CA . ALA A 1 199 ? 19.227 0.010 -9.258 1.00 74.94 199 ALA A CA 1
ATOM 1625 C C . ALA A 1 199 ? 19.331 -1.501 -9.578 1.00 74.94 199 ALA A C 1
ATOM 1627 O O . ALA A 1 199 ? 18.302 -2.127 -9.840 1.00 74.94 199 ALA A O 1
ATOM 1628 N N . ASN A 1 200 ? 20.536 -2.074 -9.533 1.00 76.44 200 ASN A N 1
ATOM 1629 C CA . ASN A 1 200 ? 20.815 -3.481 -9.845 1.00 76.44 200 ASN A CA 1
ATOM 1630 C C . ASN A 1 200 ? 21.249 -4.307 -8.619 1.00 76.44 200 ASN A C 1
ATOM 1632 O O . ASN A 1 200 ? 21.739 -5.418 -8.794 1.00 76.44 200 ASN A O 1
ATOM 1636 N N . ILE A 1 201 ? 21.082 -3.780 -7.402 1.00 85.25 201 ILE A N 1
ATOM 1637 C CA . ILE A 1 201 ? 21.383 -4.488 -6.152 1.00 85.25 201 ILE A CA 1
ATOM 1638 C C . ILE A 1 201 ? 20.120 -4.622 -5.287 1.00 85.25 201 ILE A C 1
ATOM 1640 O O . ILE A 1 201 ? 19.253 -3.738 -5.288 1.00 85.25 201 ILE A O 1
ATOM 1644 N N . LEU A 1 202 ? 19.994 -5.738 -4.568 1.00 88.88 202 LEU A N 1
ATOM 1645 C CA . LEU A 1 202 ? 19.008 -5.912 -3.501 1.00 88.88 202 LEU A CA 1
ATOM 1646 C C . LEU A 1 202 ? 19.606 -5.506 -2.161 1.00 88.88 202 LEU A C 1
ATOM 1648 O O . LEU A 1 202 ? 20.669 -5.979 -1.769 1.00 88.88 202 LEU A O 1
ATOM 1652 N N . VAL A 1 203 ? 18.886 -4.666 -1.434 1.00 90.06 203 VAL A N 1
ATOM 1653 C CA . VAL A 1 203 ? 19.287 -4.226 -0.100 1.00 90.06 203 VAL A CA 1
ATOM 1654 C C . VAL A 1 203 ? 18.292 -4.788 0.912 1.00 90.06 203 VAL A C 1
ATOM 1656 O O . VAL A 1 203 ? 17.101 -4.470 0.808 1.00 90.06 203 VAL A O 1
ATOM 1659 N N . PRO A 1 204 ? 18.716 -5.638 1.863 1.00 91.88 204 PRO A N 1
ATOM 1660 C CA . PRO A 1 204 ? 17.841 -6.113 2.924 1.00 91.88 204 PRO A CA 1
ATOM 1661 C C . PRO A 1 204 ? 17.451 -4.941 3.828 1.00 91.88 204 PRO A C 1
ATOM 1663 O O . PRO A 1 204 ? 18.278 -4.124 4.221 1.00 91.88 204 PRO A O 1
ATOM 1666 N N . THR A 1 205 ? 16.164 -4.837 4.145 1.00 88.25 205 THR A N 1
ATOM 1667 C CA . THR A 1 205 ? 15.605 -3.718 4.921 1.00 88.25 205 THR A CA 1
ATOM 1668 C C . THR A 1 205 ? 15.194 -4.131 6.325 1.00 88.25 205 THR A C 1
ATOM 1670 O O . THR A 1 205 ? 15.401 -3.370 7.269 1.00 88.25 205 THR A O 1
ATOM 1673 N N . ARG A 1 206 ? 14.615 -5.328 6.482 1.00 88.12 206 ARG A N 1
ATOM 1674 C CA . ARG A 1 206 ? 14.239 -5.897 7.783 1.00 88.12 206 ARG A CA 1
ATOM 1675 C C . ARG A 1 206 ? 13.982 -7.398 7.705 1.00 88.12 206 ARG A C 1
ATOM 1677 O O . ARG A 1 206 ? 13.523 -7.898 6.678 1.00 88.12 206 ARG A O 1
ATOM 1684 N N . LEU A 1 207 ? 14.171 -8.076 8.833 1.00 90.94 207 LEU A N 1
ATOM 1685 C CA . LEU A 1 207 ? 13.743 -9.456 9.044 1.00 90.94 207 LEU A CA 1
ATOM 1686 C C . LEU A 1 207 ? 12.216 -9.517 9.262 1.00 90.94 207 LEU A C 1
ATOM 1688 O O . LEU A 1 207 ? 11.650 -8.749 10.044 1.00 90.94 207 LEU A O 1
ATOM 1692 N N . ARG A 1 208 ? 11.536 -10.430 8.566 1.00 86.62 208 ARG A N 1
ATOM 1693 C CA . ARG A 1 208 ? 10.076 -10.612 8.545 1.00 86.62 208 ARG A CA 1
ATOM 1694 C C . ARG A 1 208 ? 9.644 -11.786 9.420 1.00 86.62 208 ARG A C 1
ATOM 1696 O O . ARG A 1 208 ? 9.175 -12.803 8.921 1.00 86.62 208 ARG A O 1
ATOM 1703 N N . LEU A 1 209 ? 9.743 -11.613 10.739 1.00 85.44 209 LEU A N 1
ATOM 1704 C CA . LEU A 1 209 ? 9.289 -12.611 11.725 1.00 85.44 209 LEU A CA 1
ATOM 1705 C C . LEU A 1 209 ? 7.778 -12.903 11.644 1.00 85.44 209 LEU A C 1
ATOM 1707 O O . LEU A 1 209 ? 7.311 -13.927 12.129 1.00 85.44 209 LEU A O 1
ATOM 1711 N N . ASP A 1 210 ? 7.010 -11.988 11.048 1.00 78.00 210 ASP A N 1
ATOM 1712 C CA . ASP A 1 210 ? 5.569 -12.114 10.836 1.00 78.00 210 ASP A CA 1
ATOM 1713 C C . ASP A 1 210 ? 5.196 -13.013 9.648 1.00 78.00 210 ASP A C 1
ATOM 1715 O O . ASP A 1 210 ? 4.029 -13.387 9.513 1.00 78.00 210 ASP A O 1
ATOM 1719 N N . LYS A 1 211 ? 6.148 -13.328 8.759 1.00 80.31 211 LYS A N 1
ATOM 1720 C CA . LYS A 1 211 ? 5.874 -14.086 7.539 1.00 80.31 211 LYS A CA 1
ATOM 1721 C C . LYS A 1 211 ? 6.268 -15.553 7.683 1.00 80.31 211 LYS A C 1
ATOM 1723 O O . LYS A 1 211 ? 7.416 -15.829 8.001 1.00 80.31 211 LYS A O 1
ATOM 1728 N N . PRO A 1 212 ? 5.358 -16.492 7.362 1.00 85.75 212 PRO A N 1
ATOM 1729 C CA . PRO A 1 212 ? 5.681 -17.915 7.389 1.00 85.75 212 PRO A CA 1
ATOM 1730 C C . PRO A 1 212 ? 6.505 -18.362 6.173 1.00 85.75 212 PRO A C 1
ATOM 1732 O O . PRO A 1 212 ? 7.155 -19.395 6.239 1.00 85.75 212 PRO A O 1
ATOM 1735 N N . GLN A 1 213 ? 6.459 -17.615 5.062 1.00 90.94 213 GLN A N 1
ATOM 1736 C CA . GLN A 1 213 ? 7.172 -17.939 3.823 1.00 90.94 213 GLN A CA 1
ATOM 1737 C C . GLN A 1 213 ? 7.568 -16.678 3.040 1.00 90.94 213 GLN A C 1
ATOM 1739 O O . GLN A 1 213 ? 6.923 -15.624 3.159 1.00 90.94 213 GLN A O 1
ATOM 1744 N N . ALA A 1 214 ? 8.616 -16.805 2.223 1.00 93.06 214 ALA A N 1
ATOM 1745 C CA . ALA A 1 214 ? 9.039 -15.801 1.249 1.00 93.06 214 ALA A CA 1
ATOM 1746 C C . ALA A 1 214 ? 7.971 -15.563 0.155 1.00 93.06 214 ALA A C 1
ATOM 1748 O O . ALA A 1 214 ? 6.908 -16.183 0.130 1.00 93.06 214 ALA A O 1
ATOM 1749 N N . ASN A 1 215 ? 8.202 -14.600 -0.738 1.00 92.06 215 ASN A N 1
ATOM 1750 C CA . ASN A 1 215 ? 7.367 -14.405 -1.926 1.00 92.06 215 ASN A CA 1
ATOM 1751 C C . ASN A 1 215 ? 7.671 -15.482 -2.982 1.00 92.06 215 ASN A C 1
ATOM 1753 O O . ASN A 1 215 ? 8.800 -15.963 -3.063 1.00 92.06 215 ASN A O 1
ATOM 1757 N N . SER A 1 216 ? 6.676 -15.808 -3.812 1.00 86.12 216 SER A N 1
ATOM 1758 C CA . SER A 1 216 ? 6.850 -16.675 -4.982 1.00 86.12 216 SER A CA 1
ATOM 1759 C C . SER A 1 216 ? 7.617 -15.975 -6.100 1.00 86.12 216 SER A C 1
ATOM 1761 O O . SER A 1 216 ? 7.624 -14.739 -6.175 1.00 86.12 216 SER A O 1
ATOM 1763 N N . LEU A 1 217 ? 8.210 -16.752 -7.007 1.00 79.88 217 LEU A N 1
ATOM 1764 C CA . LEU A 1 217 ? 8.974 -16.231 -8.143 1.00 79.88 217 LEU A CA 1
ATOM 1765 C C . LEU A 1 217 ? 8.157 -15.245 -8.986 1.00 79.88 217 LEU A C 1
ATOM 1767 O O . LEU A 1 217 ? 8.625 -14.145 -9.271 1.00 79.88 217 LEU A O 1
ATOM 1771 N N . GLU A 1 218 ? 6.900 -15.574 -9.293 1.00 75.88 218 GLU A N 1
ATOM 1772 C CA . GLU A 1 218 ? 6.006 -14.695 -10.062 1.00 75.88 218 GLU A CA 1
ATOM 1773 C C . GLU A 1 218 ? 5.838 -13.314 -9.397 1.00 75.88 218 GLU A C 1
ATOM 1775 O O . GLU A 1 218 ? 5.848 -12.270 -10.060 1.00 75.88 218 GLU A O 1
ATOM 1780 N N . ILE A 1 219 ? 5.685 -13.283 -8.067 1.00 77.38 219 ILE A N 1
ATOM 1781 C CA . ILE A 1 219 ? 5.527 -12.034 -7.309 1.00 77.38 219 ILE A CA 1
ATOM 1782 C C . ILE A 1 219 ? 6.835 -11.243 -7.323 1.00 77.38 219 ILE A C 1
ATOM 1784 O O . ILE A 1 219 ? 6.805 -10.018 -7.487 1.00 77.38 219 ILE A O 1
ATOM 1788 N N . VAL A 1 220 ? 7.963 -11.935 -7.165 1.00 80.69 220 VAL A N 1
ATOM 1789 C CA . VAL A 1 220 ? 9.299 -11.337 -7.165 1.00 80.69 220 VAL A CA 1
ATOM 1790 C C . VAL A 1 220 ? 9.594 -10.693 -8.514 1.00 80.69 220 VAL A C 1
ATOM 1792 O O . VAL A 1 220 ? 9.847 -9.490 -8.561 1.00 80.69 220 VAL A O 1
ATOM 1795 N N . GLU A 1 221 ? 9.462 -11.427 -9.619 1.00 75.44 221 GLU A N 1
ATOM 1796 C CA . GLU A 1 221 ? 9.679 -10.902 -10.973 1.00 75.44 221 GLU A CA 1
ATOM 1797 C C . GLU A 1 221 ? 8.818 -9.667 -11.240 1.00 75.44 221 GLU A C 1
ATOM 1799 O O . GLU A 1 221 ? 9.301 -8.622 -11.687 1.00 75.44 221 GLU A O 1
ATOM 1804 N N . LYS A 1 222 ? 7.534 -9.745 -10.884 1.00 72.31 222 LYS A N 1
ATOM 1805 C CA . LYS A 1 222 ? 6.609 -8.627 -11.035 1.00 72.31 222 LYS A CA 1
ATOM 1806 C C . LYS A 1 222 ? 7.056 -7.409 -10.230 1.00 72.31 222 LYS A C 1
ATOM 1808 O O . LYS A 1 222 ? 7.075 -6.306 -10.762 1.00 72.31 222 LYS A O 1
ATOM 1813 N N . ASN A 1 223 ? 7.434 -7.558 -8.967 1.00 73.06 223 ASN A N 1
ATOM 1814 C CA . ASN A 1 223 ? 7.824 -6.413 -8.141 1.00 73.06 223 ASN A CA 1
ATOM 1815 C C . ASN A 1 223 ? 9.195 -5.831 -8.530 1.00 73.06 223 ASN A C 1
ATOM 1817 O O . ASN A 1 223 ? 9.374 -4.614 -8.456 1.00 73.06 223 ASN A O 1
ATOM 1821 N N . LEU A 1 224 ? 10.136 -6.657 -9.000 1.00 71.12 224 LEU A N 1
ATOM 1822 C CA . LEU A 1 224 ? 11.467 -6.209 -9.427 1.00 71.12 224 LEU A CA 1
ATOM 1823 C C . LEU A 1 224 ? 11.472 -5.524 -10.805 1.00 71.12 224 LEU A C 1
ATOM 1825 O O . LEU A 1 224 ? 12.376 -4.724 -11.080 1.00 71.12 224 LEU A O 1
ATOM 1829 N N . VAL A 1 225 ? 10.488 -5.817 -11.664 1.00 63.56 225 VAL A N 1
ATOM 1830 C CA . VAL A 1 225 ? 10.361 -5.246 -13.019 1.00 63.56 225 VAL A CA 1
ATOM 1831 C C . VAL A 1 225 ? 9.379 -4.065 -13.070 1.00 63.56 225 VAL A C 1
ATOM 1833 O O . VAL A 1 225 ? 9.600 -3.116 -13.822 1.00 63.56 225 VAL A O 1
ATOM 1836 N N . ASP A 1 226 ? 8.304 -4.075 -12.272 1.00 56.06 226 ASP A N 1
ATOM 1837 C CA . ASP A 1 226 ? 7.172 -3.147 -12.428 1.00 56.06 226 ASP A CA 1
ATOM 1838 C C . ASP A 1 226 ? 7.098 -1.985 -11.416 1.00 56.06 226 ASP A C 1
ATOM 1840 O O . ASP A 1 226 ? 6.053 -1.313 -11.333 1.00 56.06 226 ASP A O 1
ATOM 1844 N N . SER A 1 227 ? 8.180 -1.690 -10.687 1.00 57.41 227 SER A N 1
ATOM 1845 C CA . SER A 1 227 ? 8.200 -0.587 -9.717 1.00 57.41 227 SER A CA 1
ATOM 1846 C C . SER A 1 227 ? 7.914 0.754 -10.401 1.00 57.41 227 SER A C 1
ATOM 1848 O O . SER A 1 227 ? 8.493 1.085 -11.435 1.00 57.41 227 SER A O 1
ATOM 1850 N N . ILE A 1 228 ? 6.947 1.505 -9.864 1.00 61.56 228 ILE A N 1
ATOM 1851 C CA . ILE A 1 228 ? 6.589 2.832 -10.370 1.00 61.56 228 ILE A CA 1
ATOM 1852 C C . ILE A 1 228 ? 7.273 3.876 -9.481 1.00 61.56 228 ILE A C 1
ATOM 1854 O O . ILE A 1 228 ? 6.859 3.994 -8.328 1.00 61.56 228 ILE A O 1
ATOM 1858 N N . PRO A 1 229 ? 8.259 4.637 -9.991 1.00 62.50 229 PRO A N 1
ATOM 1859 C CA . PRO A 1 229 ? 9.035 5.562 -9.169 1.00 62.50 229 PRO A CA 1
ATOM 1860 C C . PRO A 1 229 ? 8.189 6.671 -8.529 1.00 62.50 229 PRO A C 1
ATOM 1862 O O . PRO A 1 229 ? 7.181 7.091 -9.097 1.00 62.50 229 PRO A O 1
ATOM 1865 N N . GLY A 1 230 ? 8.671 7.231 -7.412 1.00 59.31 230 GLY A N 1
ATOM 1866 C CA . GLY A 1 230 ? 8.150 8.450 -6.760 1.00 59.31 230 GLY A CA 1
ATOM 1867 C C . GLY A 1 230 ? 7.881 9.624 -7.702 1.00 59.31 230 GLY A C 1
ATOM 1868 O O . GLY A 1 230 ? 6.928 10.382 -7.520 1.00 59.31 230 GLY A O 1
ATOM 1869 N N . THR A 1 231 ? 8.669 9.733 -8.771 1.00 60.66 231 THR A N 1
ATOM 1870 C CA . THR A 1 231 ? 8.576 10.811 -9.762 1.00 60.66 231 THR A CA 1
ATOM 1871 C C . THR A 1 231 ? 7.266 10.830 -10.552 1.00 60.66 231 THR A C 1
ATOM 1873 O O . THR A 1 231 ? 6.984 11.818 -11.223 1.00 60.66 231 THR A O 1
ATOM 1876 N N . ILE A 1 232 ? 6.403 9.808 -10.454 1.00 67.00 232 ILE A N 1
ATOM 1877 C CA . ILE A 1 232 ? 5.090 9.869 -11.116 1.00 67.00 232 ILE A CA 1
ATOM 1878 C C . ILE A 1 232 ? 4.222 11.031 -10.637 1.00 67.00 232 ILE A C 1
ATOM 1880 O O . ILE A 1 232 ? 3.420 11.539 -11.417 1.00 67.00 232 ILE A O 1
ATOM 1884 N N . PHE A 1 233 ? 4.375 11.461 -9.383 1.00 65.50 233 PHE A N 1
ATOM 1885 C CA . PHE A 1 233 ? 3.567 12.546 -8.831 1.00 65.50 233 PHE A CA 1
ATOM 1886 C C . PHE A 1 233 ? 4.148 13.924 -9.143 1.00 65.50 233 PHE A C 1
ATOM 1888 O O . PHE A 1 233 ? 3.432 14.920 -9.082 1.00 65.50 233 PHE A O 1
ATOM 1895 N N . THR A 1 234 ? 5.427 13.995 -9.519 1.00 60.38 234 THR A N 1
ATOM 1896 C CA . THR A 1 234 ? 6.076 15.260 -9.876 1.00 60.38 234 THR A CA 1
ATOM 1897 C C . THR A 1 234 ? 5.762 15.686 -11.309 1.00 60.38 234 THR A C 1
ATOM 1899 O O . THR A 1 234 ? 6.031 16.826 -11.676 1.00 60.38 234 THR A O 1
ATOM 1902 N N . GLY A 1 235 ? 5.207 14.784 -12.130 1.00 58.53 235 GLY A N 1
ATOM 1903 C CA . GLY A 1 235 ? 5.014 15.011 -13.565 1.00 58.53 235 GLY A CA 1
ATOM 1904 C C . GLY A 1 235 ? 6.331 15.080 -14.348 1.00 58.53 235 GLY A C 1
ATOM 1905 O O . GLY A 1 235 ? 6.320 15.368 -15.543 1.00 58.53 235 GLY A O 1
ATOM 1906 N N . ILE A 1 236 ? 7.468 14.815 -13.694 1.00 55.22 236 ILE A N 1
ATOM 1907 C CA . ILE A 1 236 ? 8.783 14.836 -14.327 1.00 55.22 236 ILE A CA 1
ATOM 1908 C C . ILE A 1 236 ? 8.963 13.526 -15.095 1.00 55.22 236 ILE A C 1
ATOM 1910 O O . ILE A 1 236 ? 9.119 12.445 -14.524 1.00 55.22 236 ILE A O 1
ATOM 1914 N N . GLY A 1 237 ? 8.965 13.645 -16.420 1.00 60.56 237 GLY A N 1
ATOM 1915 C CA . GLY A 1 237 ? 9.157 12.535 -17.342 1.00 60.56 237 GLY A CA 1
ATOM 1916 C C . GLY A 1 237 ? 7.857 11.870 -17.796 1.00 60.56 237 GLY A C 1
ATOM 1917 O O . GLY A 1 237 ? 6.761 12.109 -17.307 1.00 60.56 237 GLY A O 1
ATOM 1918 N N . CYS A 1 238 ? 7.990 10.998 -18.791 1.00 60.53 238 CYS A N 1
ATOM 1919 C CA . CYS A 1 238 ? 6.866 10.381 -19.494 1.00 60.53 238 CYS A CA 1
ATOM 1920 C C . CYS A 1 238 ? 6.559 8.958 -19.002 1.00 60.53 238 CYS A C 1
ATOM 1922 O O . CYS A 1 238 ? 6.103 8.132 -19.786 1.00 60.53 238 CYS A O 1
ATOM 1924 N N . TYR A 1 239 ? 6.859 8.621 -17.744 1.00 66.81 239 TYR A N 1
ATOM 1925 C CA . TYR A 1 239 ? 6.881 7.227 -17.271 1.00 66.81 239 TYR A CA 1
ATOM 1926 C C . TYR A 1 239 ? 5.542 6.494 -17.473 1.00 66.81 239 TYR A C 1
ATOM 1928 O O . TYR A 1 239 ? 5.512 5.402 -18.042 1.00 66.81 239 TYR A O 1
ATOM 1936 N N . LEU A 1 240 ? 4.424 7.112 -17.073 1.00 65.25 240 LEU A N 1
ATOM 1937 C CA . LEU A 1 240 ? 3.085 6.530 -17.235 1.00 65.25 240 LEU A CA 1
ATOM 1938 C C . LEU A 1 240 ? 2.709 6.362 -18.711 1.00 65.25 240 LEU A C 1
ATOM 1940 O O . LEU A 1 240 ? 2.236 5.299 -19.108 1.00 65.25 240 LEU A O 1
ATOM 1944 N N . MET A 1 241 ? 2.998 7.374 -19.533 1.00 67.81 241 MET A N 1
ATOM 1945 C CA . MET A 1 241 ? 2.793 7.309 -20.981 1.00 67.81 241 MET A CA 1
ATOM 1946 C C . MET A 1 241 ? 3.656 6.210 -21.618 1.00 67.81 241 MET A C 1
ATOM 1948 O O . MET A 1 241 ? 3.156 5.432 -22.422 1.00 67.81 241 MET A O 1
ATOM 1952 N N . ARG A 1 242 ? 4.929 6.074 -21.224 1.00 70.44 242 ARG A N 1
ATOM 1953 C CA . ARG A 1 242 ? 5.819 5.005 -21.704 1.00 70.44 242 ARG A CA 1
ATOM 1954 C C . ARG A 1 242 ? 5.294 3.626 -21.316 1.00 70.44 242 ARG A C 1
ATOM 1956 O O . ARG A 1 242 ? 5.293 2.742 -22.164 1.00 70.44 242 ARG A O 1
ATOM 1963 N N . LYS A 1 243 ? 4.802 3.429 -20.084 1.00 68.62 243 LYS A N 1
ATOM 1964 C CA . LYS A 1 243 ? 4.161 2.162 -19.680 1.00 68.62 243 LYS A CA 1
ATOM 1965 C C . LYS A 1 243 ? 2.910 1.862 -20.502 1.00 68.62 243 LYS A C 1
ATOM 1967 O O . LYS A 1 243 ? 2.741 0.730 -20.950 1.00 68.62 243 LYS A O 1
ATOM 1972 N N . TYR A 1 244 ? 2.058 2.862 -20.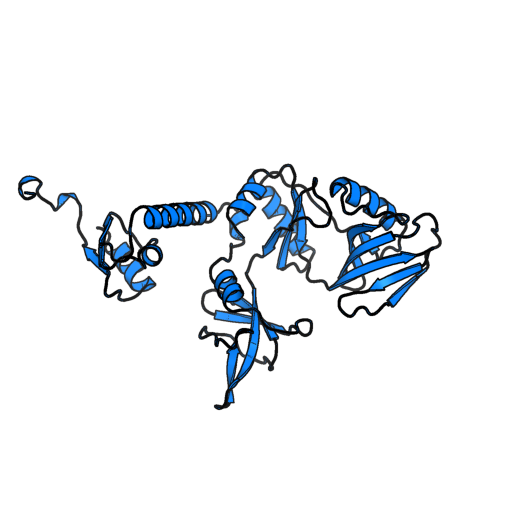722 1.00 69.75 244 TYR A N 1
ATOM 1973 C CA . TYR A 1 244 ? 0.876 2.727 -21.570 1.00 69.75 244 TYR A CA 1
ATOM 1974 C C . TYR A 1 244 ? 1.245 2.334 -23.004 1.00 69.75 244 TYR A C 1
ATOM 1976 O O . TYR A 1 244 ? 0.786 1.304 -23.493 1.00 69.75 244 TYR A O 1
ATOM 1984 N N . HIS A 1 245 ? 2.133 3.098 -23.643 1.00 74.00 245 HIS A N 1
ATOM 1985 C CA . HIS A 1 245 ? 2.589 2.834 -25.005 1.00 74.00 245 HIS A CA 1
ATOM 1986 C C . HIS A 1 245 ? 3.296 1.485 -25.119 1.00 74.00 245 HIS A C 1
ATOM 1988 O O . HIS A 1 245 ? 3.038 0.757 -26.067 1.00 74.00 245 HIS A O 1
ATOM 1994 N N . ASN A 1 246 ? 4.118 1.095 -24.140 1.00 74.75 246 ASN A N 1
ATOM 1995 C CA . ASN A 1 246 ? 4.756 -0.221 -24.138 1.00 74.75 246 ASN A CA 1
ATOM 1996 C C . ASN A 1 246 ? 3.733 -1.356 -24.146 1.00 74.75 246 ASN A C 1
ATOM 1998 O O . ASN A 1 246 ? 3.942 -2.336 -24.855 1.00 74.75 246 ASN A O 1
ATOM 2002 N N . ARG A 1 247 ? 2.626 -1.225 -23.405 1.00 74.62 247 ARG A N 1
ATOM 2003 C CA . ARG A 1 247 ? 1.541 -2.208 -23.447 1.00 74.62 247 ARG A CA 1
ATOM 2004 C C . ARG A 1 247 ? 0.870 -2.241 -24.819 1.00 74.62 247 ARG A C 1
ATOM 2006 O O . ARG A 1 247 ? 0.759 -3.319 -25.385 1.00 74.62 247 ARG A O 1
ATOM 2013 N N . VAL A 1 248 ? 0.467 -1.085 -25.352 1.00 78.44 248 VAL A N 1
ATOM 2014 C CA . VAL A 1 248 ? -0.172 -0.998 -26.680 1.00 78.44 248 VAL A CA 1
ATOM 2015 C C . VAL A 1 248 ? 0.729 -1.615 -27.752 1.00 78.44 248 VAL A C 1
ATOM 2017 O O . VAL A 1 248 ? 0.266 -2.427 -28.542 1.00 78.44 248 VAL A O 1
ATOM 2020 N N . LYS A 1 249 ? 2.031 -1.311 -27.723 1.00 78.94 249 LYS A N 1
ATOM 2021 C CA . LYS A 1 249 ? 3.029 -1.903 -28.622 1.00 78.94 249 LYS A CA 1
ATOM 2022 C C . LYS A 1 249 ? 3.132 -3.423 -28.474 1.00 78.94 249 LYS A C 1
ATOM 2024 O O . LYS A 1 249 ? 3.218 -4.114 -29.479 1.00 78.94 249 LYS A O 1
ATOM 2029 N N . ILE A 1 250 ? 3.124 -3.956 -27.248 1.00 77.44 250 ILE A N 1
ATOM 2030 C CA . ILE A 1 250 ? 3.147 -5.412 -27.015 1.00 77.44 250 ILE A CA 1
ATOM 2031 C C . ILE A 1 250 ? 1.880 -6.069 -27.569 1.00 77.44 250 ILE A C 1
ATOM 2033 O O . ILE A 1 250 ? 1.981 -7.091 -28.241 1.00 77.44 250 ILE A O 1
ATOM 2037 N N . ASP A 1 251 ? 0.708 -5.499 -27.289 1.00 78.00 251 ASP A N 1
ATOM 2038 C CA . ASP A 1 251 ? -0.577 -6.037 -27.745 1.00 78.00 251 ASP A CA 1
ATOM 2039 C C . ASP A 1 251 ? -0.666 -5.993 -29.286 1.00 78.00 251 ASP A C 1
ATOM 2041 O O . ASP A 1 251 ? -1.076 -6.971 -29.913 1.00 78.00 251 ASP A O 1
ATOM 2045 N N . MET A 1 252 ? -0.178 -4.913 -29.905 1.00 81.44 252 MET A N 1
ATOM 2046 C CA . MET A 1 252 ? -0.047 -4.781 -31.359 1.00 81.44 252 MET A CA 1
ATOM 2047 C C . MET A 1 252 ? 0.886 -5.852 -31.937 1.00 81.44 252 MET A C 1
ATOM 2049 O O . MET A 1 252 ? 0.451 -6.646 -32.756 1.00 81.44 252 MET A O 1
ATOM 2053 N N . LEU A 1 253 ? 2.128 -5.960 -31.454 1.00 78.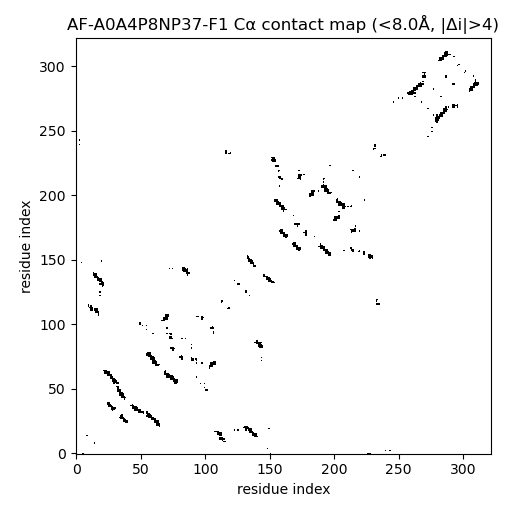81 253 LEU A N 1
ATOM 2054 C CA . LEU A 1 253 ? 3.095 -6.941 -31.970 1.00 78.81 253 LEU A CA 1
ATOM 2055 C C . LEU A 1 253 ? 2.626 -8.391 -31.791 1.00 78.81 253 LEU A C 1
ATOM 2057 O O . LEU A 1 253 ? 2.913 -9.245 -32.623 1.00 78.81 253 LEU A O 1
ATOM 2061 N N . ARG A 1 254 ? 1.896 -8.683 -30.707 1.00 75.56 254 ARG A N 1
ATOM 2062 C CA . ARG A 1 254 ? 1.322 -10.015 -30.462 1.00 75.56 254 ARG A CA 1
ATOM 2063 C C . ARG A 1 254 ? 0.156 -10.354 -31.381 1.00 75.56 254 ARG A C 1
ATOM 2065 O O . ARG A 1 254 ? -0.084 -11.540 -31.576 1.00 75.56 254 ARG A O 1
ATOM 2072 N N . SER A 1 255 ? -0.579 -9.350 -31.852 1.00 76.88 255 SER A N 1
ATOM 2073 C CA . SER A 1 255 ? -1.706 -9.528 -32.771 1.00 76.88 255 SER A CA 1
ATOM 2074 C C . SER A 1 255 ? -1.283 -9.458 -34.237 1.00 76.88 255 SER A C 1
ATOM 2076 O O . SER A 1 255 ? -1.976 -10.014 -35.079 1.00 76.88 255 SER A O 1
ATOM 2078 N N . SER A 1 256 ? -0.150 -8.817 -34.540 1.00 72.38 256 SER A N 1
ATOM 2079 C CA . SER A 1 256 ? 0.348 -8.650 -35.906 1.00 72.38 256 SER A CA 1
ATOM 2080 C C . SER A 1 256 ? 1.373 -9.697 -36.342 1.00 72.38 256 SER A C 1
ATOM 2082 O O . SER A 1 256 ? 1.593 -9.835 -37.544 1.00 72.38 256 SER A O 1
ATOM 2084 N N . HIS A 1 257 ? 2.011 -10.425 -35.415 1.00 71.50 257 HIS A N 1
ATOM 2085 C CA . HIS A 1 257 ? 3.067 -11.384 -35.754 1.00 71.50 257 HIS A CA 1
ATOM 2086 C C . HIS A 1 257 ? 2.993 -12.698 -34.964 1.00 71.50 257 HIS A C 1
ATOM 2088 O O . HIS A 1 257 ? 2.895 -12.717 -33.730 1.00 71.50 257 HIS A O 1
ATOM 2094 N N . ASP A 1 258 ? 3.120 -13.803 -35.698 1.00 74.75 258 ASP A N 1
ATOM 2095 C CA . ASP A 1 258 ? 3.194 -15.156 -35.155 1.00 74.75 258 ASP A CA 1
ATOM 2096 C C . ASP A 1 258 ? 4.601 -15.529 -34.675 1.00 74.75 258 ASP A C 1
ATOM 2098 O O . ASP A 1 258 ? 5.599 -14.855 -34.938 1.00 74.75 258 ASP A O 1
ATOM 2102 N N . MET A 1 259 ? 4.684 -16.637 -33.936 1.00 75.06 259 MET A N 1
ATOM 2103 C CA . MET A 1 259 ? 5.966 -17.195 -33.515 1.00 75.06 259 MET A CA 1
ATOM 2104 C C . MET A 1 259 ? 6.814 -17.542 -34.746 1.00 75.06 259 MET A C 1
ATOM 2106 O O . MET A 1 259 ? 6.363 -18.249 -35.640 1.00 75.06 259 MET A O 1
ATOM 2110 N N . GLY A 1 260 ? 8.053 -17.054 -34.771 1.00 78.31 260 GLY A N 1
ATOM 2111 C CA . GLY A 1 260 ? 8.989 -17.282 -35.868 1.00 78.31 260 GLY A CA 1
ATOM 2112 C C . GLY A 1 260 ? 8.961 -16.223 -36.976 1.00 78.31 260 GLY A C 1
ATOM 2113 O O . GLY A 1 260 ? 9.665 -16.385 -37.971 1.00 78.31 260 GLY A O 1
ATOM 2114 N N . SER A 1 261 ? 8.203 -15.136 -36.809 1.00 86.38 261 SER A N 1
ATOM 2115 C CA . SER A 1 261 ? 8.162 -14.022 -37.762 1.00 86.38 261 SER A CA 1
ATOM 2116 C C . SER A 1 261 ? 9.526 -13.349 -37.957 1.00 86.38 261 SER A C 1
ATOM 2118 O O . SER A 1 261 ? 10.378 -13.362 -37.065 1.00 86.38 261 SER A O 1
ATOM 2120 N N . VAL A 1 262 ? 9.703 -12.693 -39.103 1.00 90.62 262 VAL A N 1
ATOM 2121 C CA . VAL A 1 262 ? 10.797 -11.740 -39.335 1.00 90.62 262 VAL A CA 1
ATOM 2122 C C . VAL A 1 262 ? 10.259 -10.333 -39.091 1.00 90.62 262 VAL A C 1
ATOM 2124 O O . VAL A 1 262 ? 9.205 -9.986 -39.619 1.00 90.62 262 VAL A O 1
ATOM 2127 N N . ILE A 1 263 ? 10.949 -9.543 -38.271 1.00 90.06 263 ILE A N 1
ATOM 2128 C CA . ILE A 1 263 ? 10.581 -8.155 -37.964 1.00 90.06 263 ILE A CA 1
ATOM 2129 C C . ILE A 1 263 ? 11.589 -7.220 -38.623 1.00 90.06 263 ILE A C 1
ATOM 2131 O O . ILE A 1 263 ? 12.794 -7.426 -38.509 1.00 90.06 263 ILE A O 1
ATOM 2135 N N . MET A 1 264 ? 11.091 -6.172 -39.272 1.00 90.69 264 MET A N 1
ATOM 2136 C CA . MET A 1 264 ? 11.884 -5.008 -39.648 1.00 90.69 264 MET A CA 1
ATOM 2137 C C . MET A 1 264 ? 11.403 -3.822 -38.815 1.00 90.69 264 MET A C 1
ATOM 2139 O O . MET A 1 264 ? 10.242 -3.431 -38.914 1.00 90.69 264 MET A O 1
ATOM 2143 N N . ASP A 1 265 ? 12.281 -3.288 -37.976 1.00 89.44 265 ASP A N 1
ATOM 2144 C CA . ASP A 1 265 ? 12.011 -2.143 -37.114 1.00 89.44 265 ASP A CA 1
ATOM 2145 C C . ASP A 1 265 ? 12.766 -0.918 -37.637 1.00 89.44 265 ASP A C 1
ATOM 2147 O O . ASP A 1 265 ? 13.982 -0.957 -37.812 1.00 89.44 265 ASP A O 1
ATOM 2151 N N . ILE A 1 266 ? 12.039 0.159 -37.931 1.00 90.50 266 ILE A N 1
ATOM 2152 C CA . ILE A 1 266 ? 12.589 1.383 -38.524 1.00 90.50 266 ILE A CA 1
ATOM 2153 C C . ILE A 1 266 ? 12.566 2.479 -37.464 1.00 90.50 266 ILE A C 1
ATOM 2155 O O . ILE A 1 266 ? 11.506 2.826 -36.946 1.00 90.50 266 ILE A O 1
ATOM 2159 N N . GLY A 1 267 ? 13.732 3.055 -37.171 1.00 88.38 267 GLY A N 1
ATOM 2160 C CA . GLY A 1 267 ? 13.892 4.014 -36.079 1.00 88.38 267 GLY A CA 1
ATOM 2161 C C . GLY A 1 267 ? 13.922 3.334 -34.711 1.00 88.38 267 GLY A C 1
ATOM 2162 O O . GLY A 1 267 ? 13.298 3.810 -33.760 1.00 88.38 267 GLY A O 1
ATOM 2163 N N . THR A 1 268 ? 14.634 2.210 -34.612 1.00 88.25 268 THR A N 1
ATOM 2164 C CA . THR A 1 268 ? 14.762 1.399 -33.389 1.00 88.25 268 THR A CA 1
ATOM 2165 C C . THR A 1 268 ? 15.302 2.186 -32.188 1.00 88.25 268 THR A C 1
ATOM 2167 O O . THR A 1 268 ? 15.026 1.852 -31.025 1.00 88.25 268 THR A O 1
ATOM 2170 N N . GLY A 1 269 ? 16.075 3.245 -32.439 1.00 90.62 269 GLY A N 1
ATOM 2171 C CA . GLY A 1 269 ? 16.686 4.078 -31.419 1.00 90.62 269 GLY A CA 1
ATOM 2172 C C . GLY A 1 269 ? 17.551 3.262 -30.460 1.00 90.62 269 GLY A C 1
ATOM 2173 O O . GLY A 1 269 ? 18.353 2.426 -30.857 1.00 90.62 269 GLY A O 1
ATOM 2174 N N . GLN A 1 270 ? 17.367 3.498 -29.161 1.00 89.25 270 GLN A N 1
ATOM 2175 C CA . GLN A 1 270 ? 18.137 2.859 -28.084 1.00 89.25 270 GLN A CA 1
ATOM 2176 C C . GLN A 1 270 ? 17.620 1.451 -27.709 1.00 89.25 270 GLN A C 1
ATOM 2178 O O . GLN A 1 270 ? 17.815 0.998 -26.577 1.00 89.25 270 GLN A O 1
ATOM 2183 N N . GLY A 1 271 ? 16.855 0.793 -28.587 1.00 84.19 271 GLY A N 1
ATOM 2184 C CA . GLY A 1 271 ? 16.357 -0.569 -28.365 1.00 84.19 271 GLY A CA 1
ATOM 2185 C C . GLY A 1 271 ? 15.242 -0.702 -27.322 1.00 84.19 271 GLY A C 1
ATOM 2186 O O . GLY A 1 271 ? 15.160 -1.704 -26.616 1.00 84.19 271 GLY A O 1
ATOM 2187 N N . GLY A 1 272 ? 14.351 0.286 -27.192 1.00 81.44 272 GLY A N 1
ATOM 2188 C CA . GLY A 1 272 ? 13.245 0.230 -26.216 1.00 81.44 272 GLY A CA 1
ATOM 2189 C C . GLY A 1 272 ? 12.221 -0.894 -26.460 1.00 81.44 272 GLY A C 1
ATOM 2190 O O . GLY A 1 272 ? 11.433 -1.234 -25.567 1.00 81.44 272 GLY A O 1
ATOM 2191 N N . ASP A 1 273 ? 12.225 -1.476 -27.659 1.00 85.06 273 ASP A N 1
ATOM 2192 C CA . ASP A 1 273 ? 11.306 -2.527 -28.090 1.00 85.06 273 ASP A CA 1
ATOM 2193 C C . ASP A 1 273 ? 11.949 -3.928 -28.136 1.00 85.06 273 ASP A C 1
ATOM 2195 O O . ASP A 1 273 ? 11.225 -4.900 -28.327 1.00 85.06 273 ASP A O 1
ATOM 2199 N N . VAL A 1 274 ? 13.241 -4.065 -27.799 1.00 83.44 274 VAL A N 1
ATOM 2200 C CA . VAL A 1 274 ? 14.008 -5.331 -27.851 1.00 83.44 274 VAL A CA 1
ATOM 2201 C C . VAL A 1 274 ? 13.291 -6.503 -27.175 1.00 83.44 274 VAL A C 1
ATOM 2203 O O . VAL A 1 274 ? 13.063 -7.548 -27.780 1.00 83.44 274 VAL A O 1
ATOM 2206 N N . ILE A 1 275 ? 12.838 -6.317 -25.930 1.00 77.81 275 ILE A N 1
ATOM 2207 C CA . ILE A 1 275 ? 12.137 -7.360 -25.153 1.00 77.81 275 ILE A CA 1
ATOM 2208 C C . ILE A 1 275 ? 10.829 -7.804 -25.839 1.00 77.81 275 ILE A C 1
ATOM 2210 O O . ILE A 1 275 ? 10.350 -8.926 -25.644 1.00 77.81 275 ILE A O 1
ATOM 2214 N N . LYS A 1 276 ? 10.224 -6.928 -26.648 1.00 79.12 276 LYS A N 1
ATOM 2215 C CA . LYS A 1 276 ? 8.951 -7.185 -27.329 1.00 79.12 276 LYS A CA 1
ATOM 2216 C C . LYS A 1 276 ? 9.130 -8.094 -28.546 1.00 79.12 276 LYS A C 1
ATOM 2218 O O . LYS A 1 276 ? 8.178 -8.776 -28.915 1.00 79.12 276 LYS A O 1
ATOM 2223 N N . TRP A 1 277 ? 10.337 -8.180 -29.106 1.00 84.38 277 TRP A N 1
ATOM 2224 C CA . TRP A 1 277 ? 10.639 -9.004 -30.280 1.00 84.38 277 TRP A CA 1
ATOM 2225 C C . TRP A 1 277 ? 10.881 -10.480 -29.971 1.00 84.38 277 TRP A C 1
ATOM 2227 O O . TRP A 1 277 ? 11.119 -11.255 -30.885 1.00 84.38 277 TRP A O 1
ATOM 2237 N N . ARG A 1 278 ? 10.784 -10.911 -28.708 1.00 79.88 278 ARG A N 1
ATOM 2238 C CA . ARG A 1 278 ? 11.116 -12.280 -28.260 1.00 79.88 278 ARG A CA 1
ATOM 2239 C C . ARG A 1 278 ? 10.439 -13.439 -29.014 1.00 79.88 278 ARG A C 1
ATOM 2241 O O . ARG A 1 278 ? 10.830 -14.583 -28.829 1.00 79.88 278 ARG A O 1
ATOM 2248 N N . ARG A 1 279 ? 9.376 -13.178 -29.784 1.00 79.94 279 ARG A N 1
ATOM 2249 C CA . ARG A 1 279 ? 8.669 -14.186 -30.600 1.00 79.94 279 ARG A CA 1
ATOM 2250 C C . ARG A 1 279 ? 9.171 -14.253 -32.045 1.00 79.94 279 ARG A C 1
ATOM 2252 O O . ARG A 1 279 ? 8.798 -15.182 -32.754 1.00 79.94 279 ARG A O 1
ATOM 2259 N N . ALA A 1 280 ? 9.976 -13.287 -32.474 1.00 84.38 280 ALA A N 1
ATOM 2260 C CA . ALA A 1 280 ? 10.515 -13.213 -33.818 1.00 84.38 280 ALA A CA 1
ATOM 2261 C C . ALA A 1 280 ? 11.745 -14.112 -33.963 1.00 84.38 280 ALA A C 1
ATOM 2263 O O . ALA A 1 280 ? 12.592 -14.193 -33.071 1.00 84.38 280 ALA A O 1
ATOM 2264 N N . LYS A 1 281 ? 11.849 -14.769 -35.118 1.00 88.94 281 LYS A N 1
ATOM 2265 C CA . LYS A 1 281 ? 13.027 -15.553 -35.496 1.00 88.94 281 LYS A CA 1
ATOM 2266 C C . LYS A 1 281 ? 14.199 -14.647 -35.850 1.00 88.94 281 LYS A C 1
ATOM 2268 O O . LYS A 1 281 ? 15.339 -14.993 -35.563 1.00 88.94 281 LYS A O 1
ATOM 2273 N N . LEU A 1 282 ? 13.909 -13.521 -36.497 1.00 90.81 282 LEU A N 1
ATOM 2274 C CA . LEU A 1 282 ? 14.909 -12.620 -37.050 1.00 90.81 282 LEU A CA 1
ATOM 2275 C C . LEU A 1 282 ? 14.419 -11.177 -36.959 1.00 90.81 282 LEU A C 1
ATOM 2277 O O . LEU A 1 282 ? 13.241 -10.914 -37.209 1.00 90.81 282 LEU A O 1
ATOM 2281 N N . ILE A 1 283 ? 15.312 -10.261 -36.601 1.00 92.00 283 ILE A N 1
ATOM 2282 C CA . ILE A 1 283 ? 15.007 -8.842 -36.463 1.00 92.00 283 ILE A CA 1
ATOM 2283 C C . ILE A 1 283 ? 16.037 -8.032 -37.248 1.00 92.00 283 ILE A C 1
ATOM 2285 O O . ILE A 1 283 ? 17.236 -8.191 -37.034 1.00 92.00 283 ILE A O 1
ATOM 2289 N N . TYR A 1 284 ? 15.566 -7.137 -38.110 1.00 92.69 284 TYR A N 1
ATOM 2290 C CA . TYR A 1 284 ? 16.370 -6.112 -38.768 1.00 92.69 284 TYR A CA 1
ATOM 2291 C C . TYR A 1 284 ? 16.014 -4.745 -38.187 1.00 92.69 284 TYR A C 1
ATOM 2293 O O . TYR A 1 284 ? 14.877 -4.301 -38.315 1.00 92.69 284 TYR A O 1
ATOM 2301 N N . CYS A 1 285 ? 16.976 -4.083 -37.556 1.00 92.12 285 CYS A N 1
ATOM 2302 C CA . CYS A 1 285 ? 16.824 -2.761 -36.960 1.00 92.12 285 CYS A CA 1
ATOM 2303 C C . CYS A 1 285 ? 17.480 -1.723 -37.866 1.00 92.12 285 CYS A C 1
ATOM 2305 O O . CYS A 1 285 ? 18.691 -1.774 -38.065 1.00 92.12 285 CYS A O 1
ATOM 2307 N N . ILE A 1 286 ? 16.715 -0.772 -38.392 1.00 91.25 286 ILE A N 1
ATOM 2308 C CA . ILE A 1 286 ? 17.234 0.335 -39.196 1.00 91.25 286 ILE A CA 1
ATOM 2309 C C . ILE A 1 286 ? 17.313 1.568 -38.300 1.00 91.25 286 ILE A C 1
ATOM 2311 O O . ILE A 1 286 ? 16.286 2.125 -37.913 1.00 91.25 286 ILE A O 1
ATOM 2315 N N . GLU A 1 287 ? 18.528 1.993 -37.954 1.00 92.81 287 GLU A N 1
ATOM 2316 C CA . GLU A 1 287 ? 18.755 3.142 -37.074 1.00 92.81 287 GLU A CA 1
ATOM 2317 C C . GLU A 1 287 ? 19.977 3.951 -37.537 1.00 92.81 287 GLU A C 1
ATOM 2319 O O . GLU A 1 287 ? 21.108 3.472 -37.414 1.00 92.81 287 GLU A O 1
ATOM 2324 N N . PRO A 1 288 ? 19.789 5.183 -38.044 1.00 90.25 288 PRO A N 1
ATOM 2325 C CA . PRO A 1 288 ? 20.899 6.006 -38.518 1.00 90.25 288 PRO A CA 1
ATOM 2326 C C . PRO A 1 288 ? 21.807 6.508 -37.387 1.00 90.25 288 PRO A C 1
ATOM 2328 O O . PRO A 1 288 ? 22.991 6.766 -37.605 1.00 90.25 288 PRO A O 1
ATOM 2331 N N . SER A 1 289 ? 21.294 6.667 -36.165 1.00 91.38 289 SER A N 1
ATOM 2332 C CA . SER A 1 289 ? 22.085 7.183 -35.052 1.00 91.38 289 SER A CA 1
ATOM 2333 C C . SER A 1 289 ? 23.020 6.119 -34.481 1.00 91.38 289 SER A C 1
ATOM 2335 O O . SER A 1 289 ? 22.616 5.280 -33.675 1.00 91.38 289 SER A O 1
ATOM 2337 N N . VAL A 1 290 ? 24.312 6.227 -34.805 1.00 88.69 290 VAL A N 1
ATOM 2338 C CA . VAL A 1 290 ? 25.365 5.371 -34.225 1.00 88.69 290 VAL A CA 1
ATOM 2339 C C . VAL A 1 290 ? 25.320 5.404 -32.694 1.00 88.69 290 VAL A C 1
ATOM 2341 O O . VAL A 1 290 ? 25.373 4.362 -32.045 1.00 88.69 290 VAL A O 1
ATOM 2344 N N . LYS A 1 291 ? 25.120 6.589 -32.103 1.00 91.44 291 LYS A N 1
ATOM 2345 C CA . LYS A 1 291 ? 24.992 6.746 -30.648 1.00 91.44 291 LYS A CA 1
ATOM 2346 C C . LYS A 1 291 ? 23.843 5.906 -30.079 1.00 91.44 291 LYS A C 1
ATOM 2348 O O . LYS A 1 291 ? 24.018 5.242 -29.063 1.00 91.44 291 LYS A O 1
ATOM 2353 N N . ALA A 1 292 ? 22.678 5.916 -30.726 1.00 87.56 292 ALA A N 1
ATOM 2354 C CA . ALA A 1 292 ? 21.530 5.146 -30.259 1.00 87.56 292 ALA A CA 1
ATOM 2355 C C . ALA A 1 292 ? 21.783 3.632 -30.357 1.00 87.56 292 ALA A C 1
ATOM 2357 O O . ALA A 1 292 ? 21.458 2.898 -29.425 1.00 87.56 292 ALA A O 1
ATOM 2358 N N . THR A 1 293 ? 22.436 3.182 -31.434 1.00 88.06 293 THR A N 1
ATOM 2359 C CA . THR A 1 293 ? 22.813 1.769 -31.598 1.00 88.06 293 THR A CA 1
ATOM 2360 C C . THR A 1 293 ? 23.846 1.313 -30.565 1.00 88.06 293 THR A C 1
ATOM 2362 O O . THR A 1 293 ? 23.687 0.239 -29.992 1.00 88.06 293 THR A O 1
ATOM 2365 N N . GLN A 1 294 ? 24.830 2.157 -30.233 1.00 88.25 294 GLN A N 1
ATOM 2366 C CA . GLN A 1 294 ? 25.801 1.883 -29.168 1.00 88.25 294 GLN A CA 1
ATOM 2367 C C . GLN A 1 294 ? 25.126 1.786 -27.798 1.00 88.25 294 GLN A C 1
ATOM 2369 O O . GLN A 1 294 ? 25.436 0.891 -27.020 1.00 88.25 294 GLN A O 1
ATOM 2374 N N . GLU A 1 295 ? 24.173 2.671 -27.493 1.00 86.12 295 GLU A N 1
ATOM 2375 C CA . GLU A 1 295 ? 23.407 2.594 -26.244 1.00 86.12 295 GLU A CA 1
ATOM 2376 C C . GLU A 1 295 ? 22.540 1.326 -26.170 1.00 86.12 295 GLU A C 1
ATOM 2378 O O . GLU A 1 295 ? 22.372 0.755 -25.090 1.00 86.12 295 GLU A O 1
ATOM 2383 N N . MET A 1 296 ? 21.996 0.865 -27.300 1.00 85.06 296 MET A N 1
ATOM 2384 C CA . MET A 1 296 ? 21.278 -0.409 -27.371 1.00 85.06 296 MET A CA 1
ATOM 2385 C C . MET A 1 296 ? 22.214 -1.593 -27.093 1.00 85.06 296 MET A C 1
ATOM 2387 O O . MET A 1 296 ? 21.880 -2.447 -26.272 1.00 85.06 296 MET A O 1
ATOM 2391 N N . GLU A 1 297 ? 23.381 -1.626 -27.736 1.00 85.00 297 GLU A N 1
ATOM 2392 C CA . GLU A 1 297 ? 24.386 -2.679 -27.554 1.00 85.00 297 GLU A CA 1
ATOM 2393 C C . GLU A 1 297 ? 24.927 -2.700 -26.118 1.00 85.00 297 GLU A C 1
ATOM 2395 O O . GLU A 1 297 ? 25.000 -3.756 -25.501 1.00 85.00 297 GLU A O 1
ATOM 2400 N N . GLN A 1 298 ? 25.191 -1.537 -25.517 1.00 81.31 298 GLN A N 1
ATOM 2401 C CA . GLN A 1 298 ? 25.564 -1.440 -24.100 1.00 81.31 298 GLN A CA 1
ATOM 2402 C C . GLN A 1 298 ? 24.473 -1.975 -23.163 1.00 81.31 298 GLN A C 1
ATOM 2404 O O . GLN A 1 298 ? 24.778 -2.527 -22.107 1.00 81.31 298 GLN A O 1
ATOM 2409 N N . ARG A 1 299 ? 23.196 -1.790 -23.518 1.00 77.19 299 ARG A N 1
ATOM 2410 C CA . ARG A 1 299 ? 22.061 -2.183 -22.673 1.00 77.19 299 ARG A CA 1
ATOM 2411 C C . ARG A 1 299 ? 21.761 -3.678 -22.729 1.00 77.19 299 ARG A C 1
ATOM 2413 O O . ARG A 1 299 ? 21.327 -4.228 -21.720 1.00 77.19 299 ARG A O 1
ATOM 2420 N N . TYR A 1 300 ? 21.929 -4.307 -23.888 1.00 78.31 300 TYR A N 1
ATOM 2421 C CA . TYR A 1 300 ? 21.478 -5.685 -24.121 1.00 78.31 300 TYR A CA 1
ATOM 2422 C C . TYR A 1 300 ? 22.591 -6.652 -24.529 1.00 78.31 300 TYR A C 1
ATOM 2424 O O . TYR A 1 300 ? 22.351 -7.856 -24.567 1.00 78.31 300 TYR A O 1
ATOM 2432 N N . GLY A 1 301 ? 23.795 -6.152 -24.801 1.00 83.19 301 GLY A N 1
ATOM 2433 C CA . GLY A 1 301 ? 24.890 -6.939 -25.349 1.00 83.19 301 GLY A CA 1
ATOM 2434 C C . GLY A 1 301 ? 24.595 -7.444 -26.762 1.00 83.19 301 GLY A C 1
ATOM 2435 O O . GLY A 1 301 ? 23.746 -6.914 -27.484 1.00 83.19 301 GLY A O 1
ATOM 2436 N N . TYR A 1 302 ? 25.314 -8.496 -27.148 1.00 80.81 302 TYR A N 1
ATOM 2437 C CA . TYR A 1 302 ? 25.121 -9.165 -28.429 1.00 80.81 302 TYR A CA 1
ATOM 2438 C C . TYR A 1 302 ? 23.815 -9.973 -28.442 1.00 80.81 302 TYR A C 1
ATOM 2440 O O . TYR A 1 302 ? 23.596 -10.838 -27.593 1.00 80.81 302 TYR A O 1
ATOM 2448 N N . LEU A 1 303 ? 22.971 -9.720 -29.444 1.00 81.69 303 LEU A N 1
ATOM 2449 C CA . LEU A 1 303 ? 21.718 -10.438 -29.671 1.00 81.69 303 LEU A CA 1
ATOM 2450 C C . LEU A 1 303 ? 21.817 -11.210 -30.999 1.00 81.69 303 LEU A C 1
ATOM 2452 O O . LEU A 1 303 ? 21.813 -10.587 -32.060 1.00 81.69 303 LEU A O 1
ATOM 2456 N N . PRO A 1 304 ? 21.886 -12.555 -30.981 1.00 81.31 304 PRO A N 1
ATOM 2457 C CA . PRO A 1 304 ? 22.251 -13.353 -32.158 1.00 81.31 304 PRO A CA 1
ATOM 2458 C C . PRO A 1 304 ? 21.231 -13.298 -33.301 1.00 81.31 304 PRO A C 1
ATOM 2460 O O . PRO A 1 304 ? 21.552 -13.612 -34.443 1.00 81.31 304 PRO A O 1
ATOM 2463 N N . ASN A 1 305 ? 19.990 -12.918 -33.003 1.00 87.06 305 ASN A N 1
ATOM 2464 C CA . ASN A 1 305 ? 18.892 -12.822 -33.959 1.00 87.06 305 ASN A CA 1
ATOM 2465 C C . ASN A 1 305 ? 18.544 -11.375 -34.351 1.00 87.06 305 ASN A C 1
ATOM 2467 O O . ASN A 1 305 ? 17.519 -11.166 -35.003 1.00 87.06 305 ASN A O 1
ATOM 2471 N N . VAL A 1 306 ? 19.364 -10.390 -33.963 1.00 89.69 306 VAL A N 1
ATOM 2472 C CA . VAL A 1 306 ? 19.141 -8.963 -34.238 1.00 89.69 306 VAL A CA 1
ATOM 2473 C C . VAL A 1 306 ? 20.270 -8.411 -35.106 1.00 89.69 306 VAL A C 1
ATOM 2475 O O . VAL A 1 306 ? 21.438 -8.457 -34.735 1.00 89.69 306 VAL A O 1
ATOM 2478 N N . PHE A 1 307 ? 19.905 -7.841 -36.250 1.00 91.44 307 PHE A N 1
ATOM 2479 C CA . PHE A 1 307 ? 20.815 -7.248 -37.222 1.00 91.44 307 PHE A CA 1
ATOM 2480 C C . PHE A 1 307 ? 20.583 -5.745 -37.273 1.00 91.44 307 PHE A C 1
ATOM 2482 O O . PHE A 1 307 ? 19.492 -5.297 -37.618 1.00 91.44 307 PHE A O 1
ATOM 2489 N N . VAL A 1 308 ? 21.602 -4.959 -36.934 1.00 88.94 308 VAL A N 1
ATOM 2490 C CA . VAL A 1 308 ? 21.516 -3.496 -36.945 1.00 88.94 308 VAL A CA 1
ATOM 2491 C C . VAL A 1 308 ? 22.079 -2.963 -38.254 1.00 88.94 308 VAL A C 1
ATOM 2493 O O . VAL A 1 308 ? 23.243 -3.179 -38.577 1.00 88.94 308 VAL A O 1
ATOM 2496 N N . ILE A 1 309 ? 21.243 -2.251 -38.997 1.00 88.44 309 ILE A N 1
ATOM 2497 C CA . ILE A 1 309 ? 21.580 -1.570 -40.239 1.00 88.44 309 ILE A CA 1
ATOM 2498 C C . ILE A 1 309 ? 21.666 -0.077 -39.921 1.00 88.44 309 ILE A C 1
ATOM 2500 O O . ILE A 1 309 ? 20.653 0.591 -39.699 1.00 88.44 309 ILE A O 1
ATOM 2504 N N . ASN A 1 310 ? 22.888 0.451 -39.880 1.00 86.50 310 ASN A N 1
ATOM 2505 C CA . ASN A 1 310 ? 23.117 1.880 -39.704 1.00 86.50 310 ASN A CA 1
ATOM 2506 C C . ASN A 1 310 ? 23.028 2.576 -41.067 1.00 86.50 310 ASN A C 1
ATOM 2508 O O . ASN A 1 310 ? 23.979 2.556 -41.843 1.00 86.50 310 ASN A O 1
ATOM 2512 N N . SER A 1 311 ? 21.856 3.120 -41.392 1.00 80.44 311 SER A N 1
ATOM 2513 C CA . SER A 1 311 ? 21.601 3.754 -42.689 1.00 80.44 311 SER A CA 1
ATOM 2514 C C . SER A 1 311 ? 20.589 4.887 -42.554 1.00 80.44 311 SER A C 1
ATOM 2516 O O . SER A 1 311 ? 19.641 4.798 -41.766 1.00 80.44 311 SER A O 1
ATOM 2518 N N . LEU A 1 312 ? 20.784 5.961 -43.323 1.00 72.25 312 LEU A N 1
ATOM 2519 C CA . LEU A 1 312 ? 19.757 6.972 -43.543 1.00 72.25 312 LEU A CA 1
ATOM 2520 C C . LEU A 1 312 ? 18.859 6.491 -44.689 1.00 72.25 312 LEU A C 1
ATOM 2522 O O . LEU A 1 312 ? 19.343 6.041 -45.719 1.00 72.25 312 LEU A O 1
ATOM 2526 N N . LEU A 1 313 ? 17.540 6.668 -44.566 1.00 62.62 313 LEU A N 1
ATOM 2527 C CA . LEU A 1 313 ? 16.562 6.309 -45.613 1.00 62.62 313 LEU A CA 1
ATOM 2528 C C . LEU A 1 313 ? 16.859 6.916 -47.004 1.00 62.62 313 LEU A C 1
ATOM 2530 O O . LEU A 1 313 ? 16.349 6.423 -48.001 1.00 62.62 313 LEU A O 1
ATOM 2534 N N . LYS A 1 314 ? 17.676 7.975 -47.075 1.00 65.50 314 LYS A N 1
ATOM 2535 C CA . LYS A 1 314 ? 18.111 8.638 -48.318 1.00 65.50 314 LYS A CA 1
ATOM 2536 C C . LYS A 1 314 ? 19.324 7.987 -48.994 1.00 65.50 314 LYS A C 1
ATOM 2538 O O . LYS A 1 314 ? 19.677 8.398 -50.092 1.00 65.50 314 LYS A O 1
ATOM 2543 N N . ASP A 1 315 ? 19.976 7.035 -48.332 1.00 61.28 315 ASP A N 1
ATOM 2544 C CA . ASP A 1 315 ? 21.145 6.330 -48.870 1.00 61.28 315 ASP A CA 1
ATOM 2545 C C . ASP A 1 315 ? 20.725 5.210 -49.844 1.00 61.28 315 ASP A C 1
ATOM 2547 O O . ASP A 1 315 ? 21.570 4.560 -50.454 1.00 61.28 315 ASP A O 1
ATOM 2551 N N . VAL A 1 316 ? 19.412 5.000 -50.005 1.00 56.72 316 VAL A N 1
ATOM 2552 C CA . VAL A 1 316 ? 18.817 4.114 -51.004 1.00 56.72 316 VAL A CA 1
ATOM 2553 C C . VAL A 1 316 ? 18.394 4.962 -52.199 1.00 56.72 316 VAL A C 1
ATOM 2555 O O . VAL A 1 316 ? 17.461 5.759 -52.104 1.00 56.72 316 VAL A O 1
ATOM 2558 N N . ASP A 1 317 ? 19.080 4.797 -53.328 1.00 55.75 317 ASP A N 1
ATOM 2559 C CA . ASP A 1 317 ? 18.643 5.368 -54.599 1.00 55.75 317 ASP A CA 1
ATOM 2560 C C . ASP A 1 317 ? 17.309 4.705 -55.001 1.00 55.75 317 ASP A C 1
ATOM 2562 O O . ASP A 1 317 ? 17.281 3.486 -55.201 1.00 55.75 317 ASP A O 1
ATOM 2566 N N . PRO A 1 318 ? 16.194 5.449 -55.137 1.00 56.22 318 PRO A N 1
ATOM 2567 C CA . PRO A 1 318 ? 14.908 4.877 -55.535 1.00 56.22 318 PRO A CA 1
ATOM 2568 C C . PRO A 1 318 ? 14.963 4.152 -56.885 1.00 56.22 318 PRO A C 1
ATOM 2570 O O . PRO A 1 318 ? 14.136 3.283 -57.137 1.00 56.22 318 PRO A O 1
ATOM 2573 N N . SER A 1 319 ? 15.939 4.478 -57.742 1.00 55.69 319 SER A N 1
ATOM 2574 C CA . SER A 1 319 ? 16.161 3.802 -59.025 1.00 55.69 319 SER A CA 1
ATOM 2575 C C . SER A 1 319 ? 16.818 2.418 -58.904 1.00 55.69 319 SER A C 1
ATOM 2577 O O . SER A 1 319 ? 16.940 1.706 -59.899 1.00 55.69 319 SER A O 1
ATOM 2579 N N . THR A 1 320 ? 17.207 2.017 -57.688 1.00 51.28 320 THR A N 1
ATOM 2580 C CA . THR A 1 320 ? 17.812 0.710 -57.376 1.00 51.28 320 THR A CA 1
ATOM 2581 C C . THR A 1 320 ? 16.873 -0.251 -56.637 1.00 51.28 320 THR A C 1
ATOM 2583 O O . THR A 1 320 ? 17.279 -1.372 -56.329 1.00 51.28 320 THR A O 1
ATOM 2586 N N . ILE A 1 321 ? 15.620 0.147 -56.375 1.00 44.53 321 ILE A N 1
ATOM 2587 C CA . ILE A 1 321 ? 14.588 -0.727 -55.795 1.00 44.53 321 ILE A CA 1
ATOM 2588 C C . ILE A 1 321 ? 13.806 -1.394 -56.949 1.00 44.53 321 ILE A C 1
ATOM 2590 O O . ILE A 1 321 ? 13.165 -0.666 -57.709 1.00 44.53 321 ILE A O 1
ATOM 2594 N N . PRO A 1 322 ? 13.880 -2.731 -57.120 1.00 43.22 322 PRO A N 1
ATOM 2595 C CA . PRO A 1 322 ? 13.164 -3.468 -58.166 1.00 43.22 322 PRO A CA 1
ATOM 2596 C C . PRO A 1 322 ? 11.647 -3.557 -57.956 1.00 43.22 322 PRO A C 1
ATOM 2598 O O . PRO A 1 322 ? 11.193 -3.516 -56.786 1.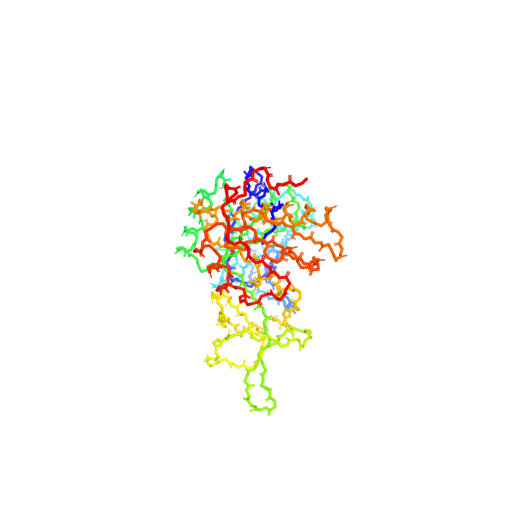00 43.22 322 PRO A O 1
#

Radius of gyration: 26.17 Å; Cα contacts (8 Å, |Δi|>4): 571; chains: 1; bounding box: 55×44×90 Å

Sequence (322 aa):
MTMKKLSMLSSGKNLVVTPKIDGVIKFLFVLDGIVLSTGLTKDIKHICKIDETNIGITILDSEYIDKIYYVIDIIVHKGEYIGDMDFEKRISIRNNVTSLLPDFIIPKQYNSFNSFKDLNSLYLSYKKQYKIDGLIFLDKSKGYMQRVIKWKESSTVDLEIYTDEDGSKKIKTCDDWSIDMPWENHECVEGIWEFEKRANILVPTRLRLDKPQANSLEIVEKNLVDSIPGTIFTGIGCYLMRKYHNRVKIDMLRSSHDMGSVIMDIGTGQGGDVIKWRRAKLIYCIEPSVKATQEMEQRYGYLPNVFVINSLLKDVDPSTIP

Nearest PDB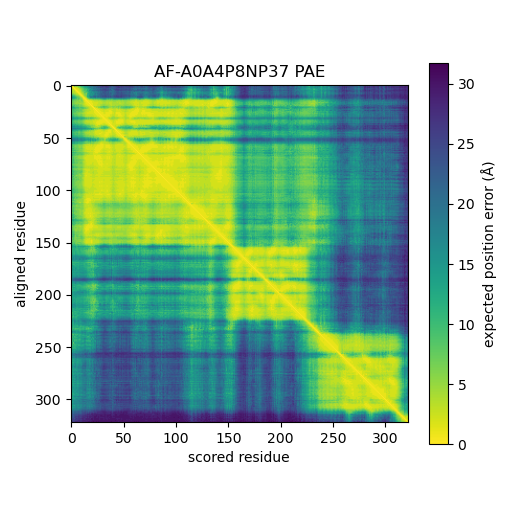 structures (foldseek):
  4cke-assembly1_D  TM=4.882E-01  e=6.995E-14  Orthopoxvirus vaccinia
  8p0n-assembly1_O  TM=5.300E-01  e=1.023E-12  Orthopoxvirus vaccinia
  4ckb-assembly1_D  TM=4.878E-01  e=3.105E-13  Orthopoxvirus vaccinia
  6rfl-assembly1_O  TM=4.917E-01  e=1.328E-11  Vaccinia virus GLV-1h68
  3ofj-assembly1_A  TM=7.632E-01  e=1.441E-02  Bradyrhizobium sp. WM9

Solvent-accessible surface area (backbone atoms only — not comparable to full-atom values): 17987 Å² total; per-residue (Å²): 116,54,72,76,62,49,56,56,59,74,66,19,82,56,40,34,37,30,75,29,59,88,52,48,65,30,40,38,39,35,49,77,26,33,35,32,39,31,42,91,86,65,55,79,40,84,73,50,77,49,93,58,52,86,61,33,38,26,34,34,39,24,35,41,47,99,87,29,34,34,33,70,45,42,42,29,52,62,71,41,81,45,32,78,44,37,36,56,59,34,49,54,53,36,47,60,52,33,75,69,46,61,90,50,40,38,68,52,71,70,43,74,45,86,45,52,61,51,46,38,51,52,51,56,52,44,58,75,76,42,78,54,64,34,37,35,37,44,54,39,82,30,32,68,90,51,88,70,44,74,47,39,51,62,40,61,41,41,30,28,34,43,72,45,97,86,69,47,80,46,40,25,27,61,74,74,47,71,56,93,62,54,61,64,64,87,89,67,70,73,46,38,27,34,26,36,63,56,92,81,34,36,38,70,75,47,78,38,87,90,52,95,66,34,36,42,59,71,58,40,55,48,35,77,71,47,57,55,55,62,49,70,34,71,65,66,72,61,63,69,60,50,54,52,49,52,49,55,52,45,56,47,50,62,74,74,47,60,82,59,32,76,46,79,40,78,67,44,50,55,45,87,56,57,82,70,49,76,47,41,57,34,36,38,32,34,32,58,50,63,70,30,47,50,51,22,39,73,72,67,51,88,52,98,48,56,45,79,43,76,49,55,87,80,78,57,59,76,91,73,62,132

Foldseek 3Di:
DDLVVVVVVQQQPFKKKAFAADFFKWKWWQAQQWIWIAHPVRDIHTDDGAPDRQQHTWIFIFGDDPLATATAWTQDTNNDGPQAAFRLVGLVNVQVSQVRDDPSYHYGDIHGDNALLRVLVVVVVCVVVGDGQWMWMDGRGGGNPDDIDTAGQWQKWKWWWDQDPVRDIWTHFQVRHTDPFAEDDPPDDTAIFIWTDDPRYTYTDDHCPVDPGTHHPVVVVCRNPPHDHPCVSVVPDCRSVLSVVLVVVLVVLVVPDAQAAEEEAEQCFLVSCVVSCVRHQAYEYEHQDPVRVVNNCVVPPDDPRYHYDNDDPVVDDPVPDD